Protein AF-A0A966C7P4-F1 (afdb_monomer_lite)

Sequence (295 aa):
LRGVVPRGGWLGVRPLVLAFGLPSSLGFPAATLQDDATAIEDIDATGATYRIAIAIEPRVVPAPGPRGATLAELTPGDVASFDPGVRGDLFRLRRPLDWGGVRLETGQTVEIDATDTTRYNRDLGLALRPVRFGLAGWDTVGAPRRSPAIGMSFEAFVDYLQGNASGPRPRVDAIWASSGTIRLTLVNPSPHASLVATTGNFVEVVFPATVARDITLGQFSGAEYGRVDADGSFRRVPPHDANAVRLYTTYLGPGAEVTGGAVSFVSRPREVYIRWGVRLGDGLDVVGGRTVTRP

pLDDT: mean 88.6, std 11.94, range [30.5, 97.81]

Radius of gyration: 22.72 Å; chains: 1; bounding box: 49×42×73 Å

Secondary structure (DSSP, 8-state):
------TT--TT----EEEEESGGGGTPPP--HHHHHHHHHHHHHTT--EEEEEE-PPEEESPP-TT---GGGT-STTTEEEEE-SSSEEEEESS-EEETTEEEPTT-EEEEE---HHHHHHHHHHHHSS--TTEEEEEEES-PPPSS-SSS-HHHHHHHHTT--SS---EEEEEESSSSEEEEEEE--SS--PPP-SSSSEEEEE-TTS-EEEEE-TT-SEEEEEEE-TTS-EEE--GGG-SEEEEE-S---TT-EEEEEEEEESS--SEEEEEEEEE-TTS-EEEEEEEEE--

Foldseek 3Di:
DDDDAPLAGDDPDDDDEAEDLCCVVVVDDHDDPVRSLVVLVVVLVSVAAYEYEYEFDKDKVPDFEPQAFACVQQFAPQAFDWDQDPQFIKTQGCAWGRGNNDIRHHRDIMGIDGAALLSVVVVVCSLPPPNGPSYPYYDYHDDADDPVYYHYHPQLVVCVVVPDDRAWDWDWDWDPPDLFKIWIKIWGQAQGKFAQDPAQWKKKKFFQPFFFPDKWQQQFNDKFFWDQDPVRDTDGDPRVPGRMMIGHGRMGHHRDMRGDIMTGTPHRGQKMKMKTWTAHPVGDIDMDIDIDGDD

Structure (mmCIF, N/CA/C/O backbone):
data_AF-A0A966C7P4-F1
#
_entry.id   AF-A0A966C7P4-F1
#
loop_
_atom_site.group_PDB
_atom_site.id
_atom_site.type_symbol
_atom_site.label_atom_id
_atom_site.label_alt_id
_atom_site.label_comp_id
_atom_site.label_asym_id
_atom_site.label_entity_id
_atom_site.label_seq_id
_atom_site.pdbx_PDB_ins_code
_atom_site.Cartn_x
_atom_site.Cartn_y
_atom_site.Cartn_z
_atom_site.occupancy
_atom_site.B_iso_or_equiv
_atom_site.auth_seq_id
_atom_site.auth_comp_id
_atom_site.auth_asym_id
_atom_site.auth_atom_id
_atom_site.pdbx_PDB_model_num
ATOM 1 N N . LEU A 1 1 ? -9.145 -6.948 36.209 1.00 33.66 1 LEU A N 1
ATOM 2 C CA . LEU A 1 1 ? -10.025 -6.767 37.389 1.00 33.66 1 LEU A CA 1
ATOM 3 C C . LEU A 1 1 ? -11.158 -7.789 37.301 1.00 33.66 1 LEU A C 1
ATOM 5 O O . LEU A 1 1 ? -11.922 -7.724 36.350 1.00 33.66 1 LEU A O 1
ATOM 9 N N . ARG A 1 2 ? -11.229 -8.774 38.210 1.00 30.50 2 ARG A N 1
ATOM 10 C CA . ARG A 1 2 ? -12.320 -9.769 38.253 1.00 30.50 2 ARG A CA 1
ATOM 11 C C . ARG A 1 2 ? -13.437 -9.246 39.161 1.00 30.50 2 ARG A C 1
ATOM 13 O O . ARG A 1 2 ? -13.361 -9.402 40.373 1.00 30.50 2 ARG A O 1
ATOM 20 N N . GLY A 1 3 ? -14.429 -8.591 38.566 1.00 35.50 3 GLY A N 1
ATOM 21 C CA . GLY A 1 3 ? -15.694 -8.236 39.210 1.00 35.50 3 GLY A CA 1
ATOM 22 C C . GLY A 1 3 ? -16.821 -9.085 38.627 1.00 35.50 3 GLY A C 1
ATOM 23 O O . GLY A 1 3 ? -16.821 -9.365 37.431 1.00 35.50 3 GLY A O 1
ATOM 24 N N . VAL A 1 4 ? -17.755 -9.520 39.472 1.00 40.84 4 VAL A N 1
ATOM 25 C CA . VAL A 1 4 ? -18.951 -10.271 39.066 1.00 40.84 4 VAL A CA 1
ATOM 26 C C . VAL A 1 4 ? -19.820 -9.360 38.196 1.00 40.84 4 VAL A C 1
ATOM 28 O O . VAL A 1 4 ? -20.409 -8.403 38.693 1.00 40.84 4 VAL A O 1
ATOM 31 N N . VAL A 1 5 ? -19.876 -9.638 36.893 1.00 43.12 5 VAL A N 1
ATOM 32 C CA . VAL A 1 5 ? -20.789 -8.963 35.962 1.00 43.12 5 VAL A CA 1
ATOM 33 C C . VAL A 1 5 ? -22.136 -9.694 36.018 1.00 43.12 5 VAL A C 1
ATOM 35 O O . VAL A 1 5 ? -22.173 -10.904 35.782 1.00 43.12 5 VAL A O 1
ATOM 38 N N . PRO A 1 6 ? -23.250 -9.015 36.347 1.00 44.22 6 PRO A N 1
ATOM 39 C CA . PRO A 1 6 ? -24.577 -9.615 36.264 1.00 44.22 6 PRO A CA 1
ATOM 40 C C . PRO A 1 6 ? -24.865 -10.061 34.825 1.00 44.22 6 PRO A C 1
ATOM 42 O O . PRO A 1 6 ? -24.553 -9.328 33.889 1.00 44.22 6 PRO A O 1
ATOM 45 N N . ARG A 1 7 ? -25.529 -11.210 34.635 1.00 47.69 7 ARG A N 1
ATOM 46 C CA . ARG A 1 7 ? -25.882 -11.753 33.301 1.00 47.69 7 ARG A CA 1
ATOM 47 C C . ARG A 1 7 ? -26.683 -10.787 32.403 1.00 47.69 7 ARG A C 1
ATOM 49 O O . ARG A 1 7 ? -26.742 -11.012 31.205 1.00 47.69 7 ARG A O 1
ATOM 56 N N . GLY A 1 8 ? -27.286 -9.734 32.966 1.00 45.06 8 GLY A N 1
ATOM 57 C CA . GLY A 1 8 ? -28.024 -8.693 32.234 1.00 45.06 8 GLY A CA 1
ATOM 58 C C . GLY A 1 8 ? -27.362 -7.308 32.210 1.00 45.06 8 GLY A C 1
ATOM 59 O O . GLY A 1 8 ? -27.992 -6.356 31.759 1.00 45.06 8 GLY A O 1
ATOM 60 N N . GLY A 1 9 ? -26.126 -7.169 32.709 1.00 48.91 9 GLY A N 1
ATOM 61 C CA . GLY A 1 9 ? -25.477 -5.868 32.901 1.00 48.91 9 GLY A CA 1
ATOM 62 C C . GLY A 1 9 ? -26.122 -5.023 34.010 1.00 48.91 9 GLY A C 1
ATOM 63 O O . GLY A 1 9 ? -27.097 -5.423 34.645 1.00 48.91 9 GLY A O 1
ATOM 64 N N . TRP A 1 10 ? -25.551 -3.848 34.278 1.00 54.16 10 TRP A N 1
ATOM 65 C CA . TRP A 1 10 ? -26.179 -2.850 35.147 1.00 54.16 10 TRP A CA 1
ATOM 66 C C . TRP A 1 10 ? -27.116 -1.983 34.304 1.00 54.16 10 TRP A C 1
ATOM 68 O O . TRP A 1 10 ? -26.730 -1.511 33.234 1.00 54.16 10 TRP A O 1
ATOM 78 N N . LEU A 1 11 ? -28.336 -1.742 34.790 1.00 42.53 11 LEU A N 1
ATOM 79 C CA . LEU A 1 11 ? -29.259 -0.772 34.195 1.00 42.53 11 LEU A CA 1
ATOM 80 C C . LEU A 1 11 ? -28.549 0.587 34.059 1.00 42.53 11 LEU A C 1
ATOM 82 O O . LEU A 1 11 ? -28.154 1.185 35.054 1.00 42.53 11 LEU A O 1
ATOM 86 N N . GLY A 1 12 ? -28.354 1.044 32.818 1.00 44.91 12 GLY A N 1
ATOM 87 C CA . GLY A 1 12 ? -27.658 2.299 32.500 1.00 44.91 12 GLY A CA 1
ATOM 88 C C . GLY A 1 12 ? -26.169 2.173 32.147 1.00 44.91 12 GLY A C 1
ATOM 89 O O . GLY A 1 12 ? -25.586 3.157 31.702 1.00 44.91 12 GLY A O 1
ATOM 90 N N . VAL A 1 13 ? -25.557 0.989 32.261 1.00 46.34 13 VAL A N 1
ATOM 91 C CA . VAL A 1 13 ? -24.169 0.733 31.833 1.00 46.34 13 VAL A CA 1
ATOM 92 C C . VAL A 1 13 ? -24.190 -0.140 30.578 1.00 46.34 13 VAL A C 1
ATOM 94 O O . VAL A 1 13 ? -24.521 -1.322 30.634 1.00 46.34 13 VAL A O 1
ATOM 97 N N . ARG A 1 14 ? -23.856 0.451 29.425 1.00 51.38 14 ARG A N 1
ATOM 98 C CA . ARG A 1 14 ? -23.663 -0.262 28.149 1.00 51.38 14 ARG A CA 1
ATOM 99 C C . ARG A 1 14 ? -22.175 -0.597 27.930 1.00 51.38 14 ARG A C 1
ATOM 101 O O . ARG A 1 14 ? -21.323 0.083 28.491 1.00 51.38 14 ARG A O 1
ATOM 108 N N . PRO A 1 15 ? -21.872 -1.680 27.197 1.00 56.00 15 PRO A N 1
ATOM 109 C CA . PRO A 1 15 ? -21.107 -2.800 27.744 1.00 56.00 15 PRO A CA 1
ATOM 110 C C . PRO A 1 15 ? -19.658 -2.871 27.244 1.00 56.00 15 PRO A C 1
ATOM 112 O O . PRO A 1 15 ? -19.222 -2.017 26.477 1.00 56.00 15 PRO A O 1
ATOM 115 N N . LEU A 1 16 ? -18.937 -3.897 27.717 1.00 57.56 16 LEU A N 1
ATOM 116 C CA . LEU A 1 16 ? -17.538 -4.212 27.423 1.00 57.56 16 LEU A CA 1
ATOM 117 C C . LEU A 1 16 ? -17.139 -3.818 25.991 1.00 57.56 16 LEU A C 1
ATOM 119 O O . LEU A 1 16 ? -17.699 -4.323 25.016 1.00 57.56 16 LEU A O 1
ATOM 123 N N . VAL A 1 17 ? -16.178 -2.900 25.898 1.00 67.31 17 VAL A N 1
ATOM 124 C CA . VAL A 1 17 ? -15.586 -2.473 24.633 1.00 67.31 17 VAL A CA 1
ATOM 125 C C . VAL A 1 17 ? -14.362 -3.340 24.388 1.00 67.31 17 VAL A C 1
ATOM 127 O O . VAL A 1 17 ? -13.405 -3.289 25.162 1.00 67.31 17 VAL A O 1
ATOM 130 N N . LEU A 1 18 ? -14.399 -4.132 23.320 1.00 79.81 18 LEU A N 1
ATOM 131 C CA . LEU A 1 18 ? -13.191 -4.726 22.759 1.00 79.81 18 LEU A CA 1
ATOM 132 C C . LEU A 1 18 ? -12.595 -3.742 21.761 1.00 79.81 18 LEU A C 1
ATOM 134 O O . LEU A 1 18 ? -13.317 -3.234 20.906 1.00 79.81 18 LEU A O 1
ATOM 138 N N . ALA A 1 19 ? -11.300 -3.465 21.876 1.00 83.12 19 ALA A N 1
ATOM 139 C CA . ALA A 1 19 ? -10.595 -2.559 20.982 1.00 83.12 19 ALA A CA 1
ATOM 140 C C . ALA A 1 19 ? -9.532 -3.318 20.187 1.00 83.12 19 ALA A C 1
ATOM 142 O O . ALA A 1 19 ? -8.712 -4.006 20.790 1.00 83.12 19 ALA A O 1
ATOM 143 N N . PHE A 1 20 ? -9.534 -3.163 18.865 1.00 85.44 20 PHE A N 1
ATOM 144 C CA . PHE A 1 20 ? -8.518 -3.736 17.981 1.00 85.44 20 PHE A CA 1
ATOM 145 C C . PHE A 1 20 ? -8.301 -2.888 16.717 1.00 85.44 20 PHE A C 1
ATOM 147 O O . PHE A 1 20 ? -8.795 -1.760 16.626 1.00 85.44 20 PHE A O 1
ATOM 154 N N . GLY A 1 21 ? -7.504 -3.395 15.774 1.00 84.19 21 GLY A N 1
ATOM 155 C CA . GLY A 1 21 ? -6.950 -2.634 14.653 1.00 84.19 21 GLY A CA 1
ATOM 156 C C . GLY A 1 21 ? -5.596 -2.066 15.053 1.00 84.19 21 GLY A C 1
ATOM 157 O O . GLY A 1 21 ? -4.597 -2.781 15.024 1.00 84.19 21 GLY A O 1
ATOM 158 N N . LEU A 1 22 ? -5.567 -0.811 15.512 1.00 85.25 22 LEU A N 1
ATOM 159 C CA . LEU A 1 22 ? -4.367 -0.176 16.061 1.00 85.25 22 LEU A CA 1
ATOM 160 C C . LEU A 1 22 ? -4.503 0.137 17.567 1.00 85.25 22 LEU A C 1
ATOM 162 O O . LEU A 1 22 ? -4.522 1.307 17.962 1.00 85.25 22 LEU A O 1
ATOM 166 N N . PRO A 1 23 ? -4.605 -0.879 18.447 1.00 83.62 23 PRO A N 1
ATOM 167 C CA . PRO A 1 23 ? -4.879 -0.681 19.875 1.00 83.62 23 PRO A CA 1
ATOM 168 C C . PRO A 1 23 ? -3.777 0.116 20.600 1.00 83.62 23 PRO A C 1
ATOM 170 O O . PRO A 1 23 ? -4.046 0.781 21.603 1.00 83.62 23 PRO A O 1
ATOM 173 N N . SER A 1 24 ? -2.558 0.143 20.052 1.00 83.50 24 SER A N 1
ATOM 174 C CA . SER A 1 24 ? -1.443 0.959 20.550 1.00 83.50 24 SER A CA 1
ATOM 175 C C . SER A 1 24 ? -1.712 2.465 20.505 1.00 83.50 24 SER A C 1
ATOM 177 O O . SER A 1 24 ? -1.198 3.196 21.353 1.00 83.50 24 SER A O 1
ATOM 179 N N . SER A 1 25 ? -2.570 2.937 19.593 1.00 83.38 25 SER A N 1
ATOM 180 C CA . SER A 1 25 ? -3.012 4.340 19.558 1.00 83.38 25 SER A CA 1
ATOM 181 C C . SER A 1 25 ? -3.873 4.722 20.769 1.00 83.38 25 SER A C 1
ATOM 183 O O . SER A 1 25 ? -3.940 5.891 21.138 1.00 83.38 25 SER A O 1
ATOM 185 N N . LEU A 1 26 ? -4.469 3.733 21.441 1.00 83.25 26 LEU A N 1
ATOM 186 C CA . LEU A 1 26 ? -5.252 3.898 22.668 1.00 83.25 26 LEU A CA 1
ATOM 187 C C . LEU A 1 26 ? -4.432 3.607 23.935 1.00 83.25 26 LEU A C 1
ATOM 189 O O . LEU A 1 26 ? -4.980 3.584 25.035 1.00 83.25 26 LEU A O 1
ATOM 193 N N . GLY A 1 27 ? -3.125 3.361 23.798 1.00 83.62 27 GLY A N 1
ATOM 194 C CA . GLY A 1 27 ? -2.243 3.003 24.910 1.00 83.62 27 GLY A CA 1
ATOM 195 C C . GLY A 1 27 ? -2.315 1.532 25.334 1.00 83.62 27 GLY A C 1
ATOM 196 O O . GLY A 1 27 ? -1.717 1.168 26.347 1.00 83.62 27 GLY A O 1
ATOM 197 N N . PHE A 1 28 ? -3.010 0.677 24.579 1.00 84.25 28 PHE A N 1
ATOM 198 C CA . PHE A 1 28 ? -2.979 -0.768 24.802 1.00 84.25 28 PHE A CA 1
ATOM 199 C C . PHE A 1 28 ? -1.727 -1.404 24.173 1.00 84.25 28 PHE A C 1
ATOM 201 O O . PHE A 1 28 ? -1.110 -0.826 23.275 1.00 84.25 28 PHE A O 1
ATOM 208 N N . PRO A 1 29 ? -1.318 -2.604 24.617 1.00 83.19 29 PRO A N 1
ATOM 209 C CA . PRO A 1 29 ? -0.305 -3.380 23.912 1.00 83.19 29 PRO A CA 1
ATOM 210 C C . PRO A 1 29 ? -0.717 -3.659 22.461 1.00 83.19 29 PRO A C 1
ATOM 212 O O . PRO A 1 29 ? -1.903 -3.716 22.142 1.00 83.19 29 PRO A O 1
ATOM 215 N N . ALA A 1 30 ? 0.271 -3.860 21.588 1.00 79.31 30 ALA A N 1
ATOM 216 C CA . ALA A 1 30 ? 0.003 -4.363 20.245 1.00 79.31 30 ALA A CA 1
ATOM 217 C C . ALA A 1 30 ? -0.662 -5.747 20.326 1.00 79.31 30 ALA A C 1
ATOM 219 O O . ALA A 1 30 ? -0.279 -6.562 21.168 1.00 79.31 30 ALA A O 1
ATOM 220 N N . ALA A 1 31 ? -1.617 -5.991 19.435 1.00 82.25 31 ALA A N 1
ATOM 221 C CA . ALA A 1 31 ? -2.325 -7.254 19.296 1.00 82.25 31 ALA A CA 1
ATOM 222 C C . ALA A 1 31 ? -2.176 -7.757 17.858 1.00 82.25 31 ALA A C 1
ATOM 224 O O . ALA A 1 31 ? -2.073 -6.968 16.915 1.00 82.25 31 ALA A O 1
ATOM 225 N N . THR A 1 32 ? -2.110 -9.072 17.697 1.00 86.12 32 THR A N 1
ATOM 226 C CA . THR A 1 32 ? -2.208 -9.718 16.390 1.00 86.12 32 THR A CA 1
ATOM 227 C C . THR A 1 32 ? -3.670 -9.985 16.045 1.00 86.12 32 THR A C 1
ATOM 229 O O . THR A 1 32 ? -4.528 -10.042 16.920 1.00 86.12 32 THR A O 1
ATOM 232 N N . LEU A 1 33 ? -3.950 -10.274 14.772 1.00 85.50 33 LEU A N 1
ATOM 233 C CA . LEU A 1 33 ? -5.293 -10.690 14.349 1.00 85.50 33 LEU A CA 1
ATOM 234 C C . LEU A 1 33 ? -5.796 -11.941 15.075 1.00 85.50 33 LEU A C 1
ATOM 236 O O . LEU A 1 33 ? -7.000 -12.096 15.259 1.00 85.50 33 LEU A O 1
ATOM 240 N N . GLN A 1 34 ? -4.889 -12.835 15.477 1.00 89.00 34 GLN A N 1
ATOM 241 C CA . GLN A 1 34 ? -5.251 -14.020 16.246 1.00 89.00 34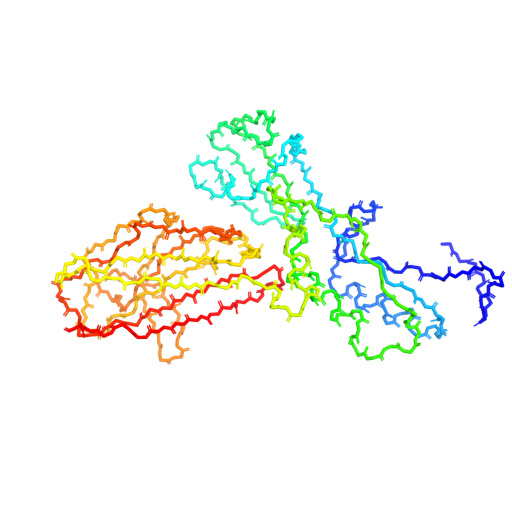 GLN A CA 1
ATOM 242 C C . GLN A 1 34 ? -5.638 -13.653 17.682 1.00 89.00 34 GLN A C 1
ATOM 244 O O . GLN A 1 34 ? -6.589 -14.224 18.215 1.00 89.00 34 GLN A O 1
ATOM 249 N N . ASP A 1 35 ? -4.930 -12.700 18.294 1.00 89.62 35 ASP A N 1
ATOM 250 C CA . ASP A 1 35 ? -5.273 -12.186 19.624 1.00 89.62 35 ASP A CA 1
ATOM 251 C C . ASP A 1 35 ? -6.651 -11.515 19.594 1.00 89.62 35 ASP A C 1
ATOM 253 O O . ASP A 1 35 ? -7.494 -11.796 20.445 1.00 89.62 35 ASP A O 1
ATOM 257 N N . ASP A 1 36 ? -6.912 -10.707 18.562 1.00 89.25 36 ASP A N 1
ATOM 258 C CA . ASP A 1 36 ? -8.197 -10.037 18.356 1.00 89.25 36 ASP A CA 1
ATOM 259 C C . ASP A 1 36 ? -9.331 -11.050 18.145 1.00 89.25 36 ASP A C 1
ATOM 261 O O . ASP A 1 36 ? -10.374 -10.962 18.792 1.00 89.25 36 ASP A O 1
ATOM 265 N N . ALA A 1 37 ? -9.124 -12.053 17.283 1.00 90.38 37 ALA A N 1
ATOM 266 C CA . ALA A 1 37 ? -10.100 -13.115 17.043 1.00 90.38 37 ALA A CA 1
ATOM 267 C C . ALA A 1 37 ? -10.446 -13.868 18.335 1.00 90.38 37 ALA A C 1
ATOM 269 O O . ALA A 1 37 ? -11.624 -14.044 18.649 1.00 90.38 37 ALA A O 1
ATOM 270 N N . THR A 1 38 ? -9.421 -14.238 19.106 1.00 90.62 38 THR A N 1
ATOM 271 C CA . THR A 1 38 ? -9.570 -14.954 20.380 1.00 90.62 38 THR A CA 1
ATOM 272 C C . THR A 1 38 ? -10.326 -14.100 21.397 1.00 90.62 38 THR A C 1
ATOM 274 O O . THR A 1 38 ? -11.264 -14.578 22.025 1.00 90.62 38 THR A O 1
ATOM 277 N N . ALA A 1 39 ? -9.995 -12.810 21.516 1.00 89.12 39 ALA A N 1
ATOM 278 C CA . ALA A 1 39 ? -10.689 -11.901 22.425 1.00 89.12 39 ALA A CA 1
ATOM 279 C C . ALA A 1 39 ? -12.178 -11.745 22.072 1.00 89.12 39 ALA A C 1
ATOM 281 O O . ALA A 1 39 ? -13.024 -11.655 22.968 1.00 89.12 39 ALA A O 1
ATOM 282 N N . ILE A 1 40 ? -12.511 -11.727 20.776 1.00 89.62 40 ILE A N 1
ATOM 283 C CA . ILE A 1 40 ? -13.904 -11.668 20.324 1.00 89.62 40 ILE A CA 1
ATOM 284 C C . ILE A 1 40 ? -14.630 -12.991 20.617 1.00 89.62 40 ILE A C 1
ATOM 286 O O . ILE A 1 40 ? -15.773 -12.970 21.063 1.00 89.62 40 ILE A O 1
ATOM 290 N N . GLU A 1 41 ? -13.995 -14.142 20.394 1.00 90.25 41 GLU A N 1
ATOM 291 C CA . GLU A 1 41 ? -14.573 -15.450 20.737 1.00 90.25 41 GLU A CA 1
ATOM 292 C C . GLU A 1 41 ? -14.825 -15.585 22.243 1.00 90.25 41 GLU A C 1
ATOM 294 O O . GLU A 1 41 ? -15.915 -15.991 22.655 1.00 90.25 41 GLU A O 1
ATOM 299 N N . ASP A 1 42 ? -13.861 -15.161 23.061 1.00 89.06 42 ASP A N 1
ATOM 300 C CA . ASP A 1 42 ? -13.962 -15.178 24.516 1.00 89.06 42 ASP A CA 1
ATOM 301 C C . ASP A 1 42 ? -15.126 -14.317 25.012 1.00 89.06 42 ASP A C 1
ATOM 303 O O . ASP A 1 42 ? -15.871 -14.752 25.896 1.00 89.06 42 ASP A O 1
ATOM 307 N N . ILE A 1 43 ? -15.325 -13.111 24.453 1.00 87.75 43 ILE A N 1
ATOM 308 C CA . ILE A 1 43 ? -16.467 -12.284 24.861 1.00 87.75 43 ILE A CA 1
ATOM 309 C C . ILE A 1 43 ? -17.793 -12.867 24.383 1.00 87.75 43 ILE A C 1
ATOM 311 O O . ILE A 1 43 ? -18.770 -12.842 25.133 1.00 87.75 43 ILE A O 1
ATOM 315 N N . ASP A 1 44 ? -17.839 -13.417 23.171 1.00 86.00 44 ASP A N 1
ATOM 316 C CA . ASP A 1 44 ? -19.060 -13.977 22.595 1.00 86.00 44 ASP A CA 1
ATOM 317 C C . ASP A 1 44 ? -19.531 -15.189 23.415 1.00 86.00 44 ASP A C 1
ATOM 319 O O . ASP A 1 44 ? -20.716 -15.312 23.733 1.00 86.00 44 ASP A O 1
ATOM 323 N N . ALA A 1 45 ? -18.587 -16.008 23.897 1.00 88.19 45 ALA A N 1
ATOM 324 C CA . ALA A 1 45 ? -18.847 -17.140 24.785 1.00 88.19 45 ALA A CA 1
ATOM 325 C C . ALA A 1 45 ? -19.458 -16.743 26.143 1.00 88.19 45 ALA A C 1
ATOM 327 O O . ALA A 1 45 ? -20.090 -17.572 26.804 1.00 88.19 45 ALA A O 1
ATOM 328 N N . THR A 1 46 ? -19.321 -15.483 26.574 1.00 86.31 46 THR A N 1
ATOM 329 C CA . THR A 1 46 ? -19.967 -15.005 27.810 1.00 86.31 46 THR A CA 1
ATOM 330 C C . THR A 1 46 ? -21.475 -14.790 27.663 1.00 86.31 46 THR A C 1
ATOM 332 O O . THR A 1 46 ? -22.175 -14.691 28.674 1.00 86.31 46 THR A O 1
ATOM 335 N N . GLY A 1 47 ? -21.983 -14.678 26.4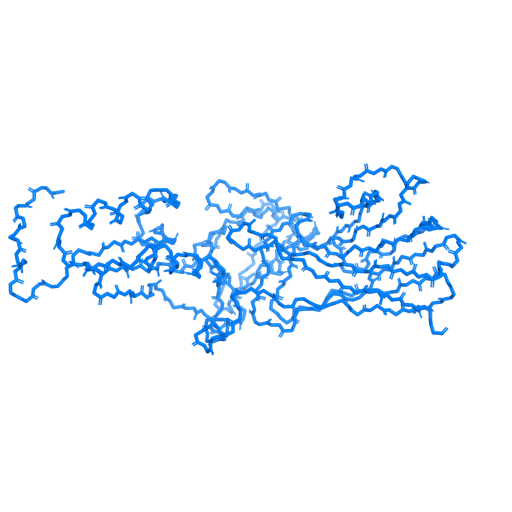28 1.00 84.69 47 GLY A N 1
ATOM 336 C CA . GLY A 1 47 ? -23.368 -14.295 26.138 1.00 84.69 47 GLY A CA 1
ATOM 337 C C . GLY A 1 47 ? -23.700 -12.833 26.464 1.00 84.69 47 GLY A C 1
ATOM 338 O O . GLY A 1 47 ? -24.868 -12.445 26.412 1.00 84.69 47 GLY A O 1
ATOM 339 N N . ALA A 1 48 ? -22.705 -12.016 26.824 1.00 84.25 48 ALA A N 1
ATOM 340 C CA . ALA A 1 48 ? -22.894 -10.593 27.056 1.00 84.25 48 ALA A CA 1
ATOM 341 C C . ALA A 1 48 ? -23.084 -9.841 25.734 1.00 84.25 48 ALA A C 1
ATOM 343 O O . ALA A 1 48 ? -22.524 -10.191 24.698 1.00 84.25 48 ALA A O 1
ATOM 344 N N . THR A 1 49 ? -23.836 -8.746 25.784 1.00 87.12 49 THR A N 1
ATOM 345 C CA . THR A 1 49 ? -23.815 -7.756 24.707 1.00 87.12 49 THR A CA 1
ATOM 346 C C . THR A 1 49 ? -22.491 -6.992 24.752 1.00 87.12 49 THR A C 1
ATOM 348 O O . THR A 1 49 ? -22.075 -6.601 25.838 1.00 87.12 49 THR A O 1
ATOM 351 N N . TYR A 1 50 ? -21.847 -6.730 23.615 1.00 86.75 50 TYR A N 1
ATOM 352 C CA . TYR A 1 50 ? -20.591 -5.969 23.524 1.00 86.75 50 TYR A CA 1
ATOM 353 C C . TYR A 1 50 ? -20.577 -5.024 22.317 1.00 86.75 50 TYR A C 1
ATOM 355 O O . TYR A 1 50 ? -21.403 -5.129 21.405 1.00 86.75 50 TYR A O 1
ATOM 363 N N . ARG A 1 51 ? -19.644 -4.067 22.328 1.00 90.19 51 ARG A N 1
ATOM 364 C CA . ARG A 1 51 ? -19.326 -3.213 21.175 1.00 90.19 51 ARG A CA 1
ATOM 365 C C . ARG A 1 51 ? -17.855 -3.356 20.821 1.00 90.19 51 ARG A C 1
ATOM 367 O O . ARG A 1 51 ? -17.027 -3.635 21.687 1.00 90.19 51 ARG A O 1
ATOM 374 N N . ILE A 1 52 ? -17.547 -3.135 19.552 1.00 90.12 52 ILE A N 1
ATOM 375 C CA . ILE A 1 52 ? -16.178 -3.169 19.045 1.00 90.12 52 ILE A CA 1
ATOM 376 C C . ILE A 1 52 ? -15.716 -1.749 18.727 1.00 90.12 52 ILE A C 1
ATOM 378 O O . ILE A 1 52 ? -16.392 -1.022 18.010 1.00 90.12 52 ILE A O 1
ATOM 382 N N . ALA A 1 53 ? -14.553 -1.368 19.233 1.00 90.62 53 ALA A N 1
ATOM 383 C CA . ALA A 1 53 ? -13.839 -0.162 18.855 1.00 90.62 53 ALA A CA 1
ATOM 384 C C . ALA A 1 53 ? -12.720 -0.524 17.867 1.00 90.62 53 ALA A C 1
ATOM 386 O O . ALA A 1 53 ? -11.804 -1.267 18.213 1.00 90.62 53 ALA A O 1
ATOM 387 N N . ILE A 1 54 ? -12.770 0.013 16.650 1.00 92.12 54 ILE A N 1
ATOM 388 C CA . ILE A 1 54 ? -11.711 -0.160 15.650 1.00 92.12 54 ILE A CA 1
ATOM 389 C C . ILE A 1 54 ? -10.860 1.103 15.645 1.00 92.12 54 ILE A C 1
ATOM 391 O O . ILE A 1 54 ? -11.289 2.150 15.155 1.00 92.12 54 ILE A O 1
ATOM 395 N N . ALA A 1 55 ? -9.671 1.010 16.229 1.00 91.81 55 ALA A N 1
ATOM 396 C CA . ALA A 1 55 ? -8.739 2.120 16.330 1.00 91.81 55 ALA A CA 1
ATOM 397 C C . ALA A 1 55 ? -7.986 2.308 15.008 1.00 91.81 55 ALA A C 1
ATOM 399 O O . ALA A 1 55 ? -7.352 1.375 14.517 1.00 91.81 55 ALA A O 1
ATOM 400 N N . ILE A 1 56 ? -8.054 3.514 14.444 1.00 91.31 56 ILE A N 1
ATOM 401 C CA . ILE A 1 56 ? -7.467 3.840 13.135 1.00 91.31 56 ILE A CA 1
ATOM 402 C C . ILE A 1 56 ? -6.451 4.987 13.184 1.00 91.31 56 ILE A C 1
ATOM 404 O O . ILE A 1 56 ? -5.835 5.298 12.165 1.00 91.31 56 ILE A O 1
ATOM 408 N N . GLU A 1 57 ? -6.293 5.643 14.335 1.00 90.06 57 GLU A N 1
ATOM 409 C CA . GLU A 1 57 ? -5.397 6.790 14.484 1.00 90.06 57 GLU A CA 1
ATOM 410 C C . GLU A 1 57 ? -3.933 6.355 14.321 1.00 90.06 57 GLU A C 1
ATOM 412 O O . GLU A 1 57 ? -3.453 5.547 15.117 1.00 90.06 57 GLU A O 1
ATOM 417 N N . PRO A 1 58 ? -3.207 6.863 13.308 1.00 90.69 58 PRO A N 1
ATOM 418 C CA . PRO A 1 58 ? -1.842 6.434 13.058 1.00 90.69 58 PRO A CA 1
ATOM 419 C C . PRO A 1 58 ? -0.915 6.880 14.193 1.00 90.69 58 PRO A C 1
ATOM 421 O O . PRO A 1 58 ? -0.971 8.020 14.659 1.00 90.69 58 PRO A O 1
ATOM 424 N N . ARG A 1 59 ? 0.003 6.000 14.588 1.00 89.88 59 ARG A N 1
ATOM 425 C CA . ARG A 1 59 ? 1.097 6.312 15.505 1.00 89.88 59 ARG A CA 1
ATOM 426 C C . ARG A 1 59 ? 2.347 6.613 14.694 1.00 89.88 59 ARG A C 1
ATOM 428 O O . ARG A 1 59 ? 2.813 5.791 13.912 1.00 89.88 59 ARG A O 1
ATOM 435 N N . VAL A 1 60 ? 2.887 7.809 14.891 1.00 91.50 60 VAL A N 1
ATOM 436 C CA . VAL A 1 60 ? 3.961 8.341 14.055 1.00 91.50 60 VAL A CA 1
ATOM 437 C C . VAL A 1 60 ? 5.003 9.018 14.937 1.00 91.50 60 VAL A C 1
ATOM 439 O O . VAL A 1 60 ? 4.662 9.919 15.707 1.00 91.50 60 VAL A O 1
ATOM 442 N N . VAL A 1 61 ? 6.258 8.568 14.862 1.00 92.00 61 VAL A N 1
ATOM 443 C CA . VAL A 1 61 ? 7.355 9.080 15.698 1.00 92.00 61 VAL A CA 1
ATOM 444 C C . VAL A 1 61 ? 8.592 9.370 14.838 1.00 92.00 61 VAL A C 1
ATOM 446 O O . VAL A 1 61 ? 9.138 8.433 14.263 1.00 92.00 61 VAL A O 1
ATOM 449 N N . PRO A 1 62 ? 9.084 10.625 14.775 1.00 92.75 62 PRO A N 1
ATOM 450 C CA . PRO A 1 62 ? 8.467 11.844 15.319 1.00 92.75 62 PRO A CA 1
ATOM 451 C C . PRO A 1 62 ? 7.096 12.125 14.682 1.00 92.75 62 PRO A C 1
ATOM 453 O O . PRO A 1 62 ? 6.785 11.573 13.641 1.00 92.75 62 PRO A O 1
ATOM 456 N N . ALA A 1 63 ? 6.254 12.960 15.292 1.00 91.19 63 ALA A N 1
ATOM 457 C CA . ALA A 1 63 ? 4.975 13.324 14.677 1.00 91.19 63 ALA A CA 1
ATOM 458 C C . ALA A 1 63 ? 5.196 14.261 13.469 1.00 91.19 63 ALA A C 1
ATOM 460 O O . ALA A 1 63 ? 6.098 15.105 13.520 1.00 91.19 63 ALA A O 1
ATOM 461 N N . PRO A 1 64 ? 4.376 14.169 12.404 1.00 91.62 64 PRO A N 1
ATOM 462 C CA . PRO A 1 64 ? 4.448 15.115 11.299 1.00 91.62 64 PRO A CA 1
ATOM 463 C C . PRO A 1 64 ? 4.009 16.507 11.763 1.00 91.62 64 PRO A C 1
ATOM 465 O O . PRO A 1 64 ? 3.232 16.652 12.712 1.00 91.62 64 PRO A O 1
ATOM 468 N N . GLY A 1 65 ? 4.478 17.544 11.071 1.00 90.31 65 GLY A N 1
ATOM 469 C CA . GLY A 1 65 ? 4.056 18.908 11.368 1.00 9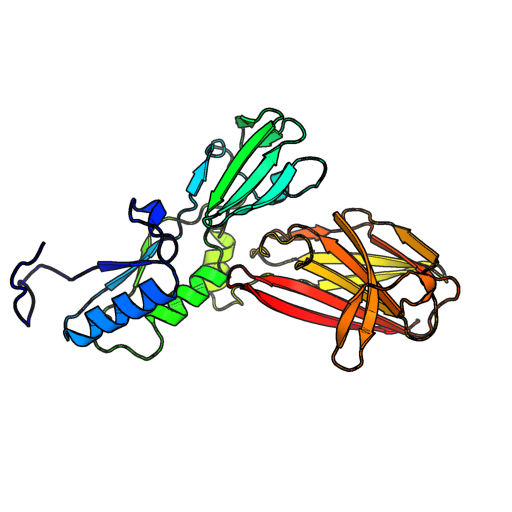0.31 65 GLY A CA 1
ATOM 470 C C . GLY A 1 65 ? 2.573 19.190 11.054 1.00 90.31 65 GLY A C 1
ATOM 471 O O . GLY A 1 65 ? 1.854 18.352 10.499 1.00 90.31 65 GLY A O 1
ATOM 472 N N . PRO A 1 66 ? 2.086 20.401 11.384 1.00 88.25 66 PRO A N 1
ATOM 473 C CA . PRO A 1 66 ? 0.665 20.753 11.320 1.00 88.25 66 PRO A CA 1
ATOM 474 C C . PRO A 1 66 ? 0.077 20.754 9.902 1.00 88.25 66 PRO A C 1
ATOM 476 O O . PRO A 1 66 ? -1.143 20.729 9.762 1.00 88.25 66 PRO A O 1
ATOM 479 N N . ARG A 1 67 ? 0.912 20.766 8.851 1.00 88.56 67 ARG A N 1
ATOM 480 C CA . ARG A 1 67 ? 0.446 20.688 7.455 1.00 88.56 67 ARG A CA 1
ATOM 481 C C . ARG A 1 67 ? -0.007 19.280 7.044 1.00 88.56 67 ARG A C 1
ATOM 483 O O . ARG A 1 67 ? -0.577 19.134 5.969 1.00 88.56 67 ARG A O 1
ATOM 490 N N . GLY A 1 68 ? 0.220 18.270 7.888 1.00 87.81 68 GLY A N 1
ATOM 491 C CA . GLY A 1 68 ? 0.038 16.869 7.516 1.00 87.81 68 GLY A CA 1
ATOM 492 C C . GLY A 1 68 ? 1.193 16.367 6.651 1.00 87.81 68 GLY A C 1
ATOM 493 O O . GLY A 1 68 ? 2.000 17.150 6.159 1.00 87.81 68 GLY A O 1
ATOM 494 N N . ALA A 1 69 ? 1.299 15.052 6.506 1.00 92.38 69 ALA A N 1
ATOM 495 C CA . ALA A 1 69 ? 2.367 14.425 5.742 1.00 92.38 69 ALA A CA 1
ATOM 496 C C . ALA A 1 69 ? 1.889 13.113 5.117 1.00 92.38 69 ALA A C 1
ATOM 498 O O . ALA A 1 69 ? 0.820 12.604 5.460 1.00 92.38 69 ALA A O 1
ATOM 499 N N . THR A 1 70 ? 2.677 12.566 4.195 1.00 92.88 70 THR A N 1
ATOM 500 C CA . THR A 1 70 ? 2.350 11.325 3.483 1.00 92.88 70 THR A CA 1
ATOM 501 C C . THR A 1 70 ? 3.561 10.402 3.385 1.00 92.88 70 THR A C 1
ATOM 503 O O . THR A 1 70 ? 4.707 10.848 3.366 1.00 92.88 70 THR A O 1
ATOM 506 N N . LEU A 1 71 ? 3.312 9.095 3.272 1.00 93.88 71 LEU A N 1
ATOM 507 C CA . LEU A 1 71 ? 4.354 8.101 2.994 1.00 93.88 71 LEU A CA 1
ATOM 508 C C . LEU A 1 71 ? 5.039 8.341 1.638 1.00 93.88 71 LEU A C 1
ATOM 510 O O . LEU A 1 71 ? 6.206 7.990 1.469 1.00 93.88 71 LEU A O 1
ATOM 514 N N . ALA A 1 72 ? 4.368 9.003 0.688 1.00 93.25 72 ALA A N 1
ATOM 515 C CA . ALA A 1 72 ? 4.973 9.366 -0.595 1.00 93.25 72 ALA A CA 1
ATOM 516 C C . ALA A 1 72 ? 6.215 10.268 -0.442 1.00 93.25 72 ALA A C 1
ATOM 518 O O . ALA A 1 72 ? 7.094 10.234 -1.294 1.00 93.25 72 ALA A O 1
ATOM 519 N N . GLU A 1 73 ? 6.327 11.029 0.650 1.00 93.75 73 GLU A N 1
ATOM 520 C CA . GLU A 1 73 ? 7.493 11.879 0.924 1.00 93.75 73 GLU A CA 1
ATOM 521 C C . GLU A 1 73 ? 8.702 11.077 1.430 1.00 93.75 73 GLU A C 1
ATOM 523 O O . GLU A 1 73 ? 9.833 11.507 1.230 1.00 93.75 73 GLU A O 1
ATOM 528 N N . LEU A 1 74 ? 8.480 9.914 2.057 1.00 94.56 74 LEU A N 1
ATOM 529 C CA . LEU A 1 74 ? 9.523 9.072 2.668 1.00 94.56 74 LEU A CA 1
ATOM 530 C C . LEU A 1 74 ? 9.998 7.929 1.764 1.00 94.56 74 LEU A C 1
ATOM 532 O O . LEU A 1 74 ? 11.102 7.419 1.925 1.00 94.56 74 LEU A O 1
ATOM 536 N N . THR A 1 75 ? 9.150 7.496 0.839 1.00 93.00 75 THR A N 1
ATOM 537 C CA . THR A 1 75 ? 9.357 6.293 0.017 1.00 93.00 75 THR A CA 1
ATOM 538 C C . THR A 1 75 ? 10.356 6.411 -1.146 1.00 93.00 75 THR A C 1
ATOM 540 O O . THR A 1 75 ? 10.834 5.357 -1.585 1.00 93.00 75 THR A O 1
ATOM 543 N N . PRO A 1 76 ? 10.738 7.606 -1.652 1.00 91.19 76 PRO A N 1
ATOM 544 C CA . PRO A 1 76 ? 11.834 7.714 -2.608 1.00 91.19 76 PRO A CA 1
ATOM 545 C C . PRO A 1 76 ? 13.157 7.218 -2.007 1.00 91.19 76 PRO A C 1
ATOM 547 O O . PRO A 1 76 ? 13.536 7.590 -0.896 1.00 91.19 76 PRO A O 1
ATOM 550 N N . GLY A 1 77 ? 13.890 6.383 -2.750 1.00 87.19 77 GLY A N 1
ATOM 551 C CA . GLY A 1 77 ? 15.107 5.727 -2.248 1.00 87.19 77 GLY A CA 1
ATOM 552 C C . GLY A 1 77 ? 16.287 6.669 -1.974 1.00 87.19 77 GLY A C 1
ATOM 553 O O . GLY A 1 77 ? 17.214 6.301 -1.251 1.00 87.19 77 GLY A O 1
ATOM 554 N N . ASP A 1 78 ? 16.264 7.885 -2.527 1.00 90.38 78 ASP A N 1
ATOM 555 C CA . ASP A 1 78 ? 17.198 8.966 -2.198 1.00 90.38 78 ASP A CA 1
ATOM 556 C C . ASP A 1 78 ? 16.827 9.686 -0.889 1.00 90.38 78 ASP A C 1
ATOM 558 O O . ASP A 1 78 ? 17.691 10.308 -0.270 1.00 90.38 78 ASP A O 1
ATOM 562 N N . VAL A 1 79 ? 15.562 9.598 -0.456 1.00 94.94 79 VAL A N 1
ATOM 563 C CA . VAL A 1 79 ? 15.062 10.218 0.777 1.00 94.94 79 VAL A CA 1
ATOM 564 C C . VAL A 1 79 ? 15.341 9.338 1.982 1.00 94.94 79 VAL A C 1
ATOM 566 O O . VAL A 1 79 ? 15.956 9.808 2.939 1.00 94.94 79 VAL A O 1
ATOM 569 N N . ALA A 1 80 ? 14.911 8.076 1.951 1.00 95.38 80 ALA A N 1
ATOM 570 C CA . ALA A 1 80 ? 15.038 7.171 3.087 1.00 95.38 80 ALA A CA 1
ATOM 571 C C . ALA A 1 80 ? 15.305 5.725 2.657 1.00 95.38 80 ALA A C 1
ATOM 573 O O . ALA A 1 80 ? 14.934 5.290 1.570 1.00 95.38 80 ALA A O 1
ATOM 574 N N . SER A 1 81 ? 15.948 4.952 3.533 1.00 94.00 81 SER A N 1
ATOM 575 C CA . SER A 1 81 ? 15.845 3.491 3.476 1.00 94.00 81 SER A CA 1
ATOM 576 C C . SER A 1 81 ? 14.606 3.031 4.232 1.00 94.00 81 SER A C 1
ATOM 578 O O . SER A 1 81 ? 14.381 3.486 5.353 1.00 94.00 81 SER A O 1
ATOM 580 N N . PHE A 1 82 ? 13.871 2.102 3.634 1.00 92.81 82 PHE A N 1
ATOM 581 C CA . PHE A 1 82 ? 12.719 1.439 4.231 1.00 92.81 82 PHE A CA 1
ATOM 582 C C . PHE A 1 82 ? 13.137 0.103 4.857 1.00 92.81 82 PHE A C 1
ATOM 584 O O . PHE A 1 82 ? 13.838 -0.680 4.212 1.00 92.81 82 PHE A O 1
ATOM 591 N N . ASP A 1 83 ? 12.698 -0.136 6.090 1.00 89.62 83 ASP A N 1
ATOM 592 C CA . ASP A 1 83 ? 12.831 -1.403 6.806 1.00 89.62 83 ASP A CA 1
ATOM 593 C C . ASP A 1 83 ? 11.456 -1.788 7.391 1.00 89.62 83 ASP A C 1
ATOM 595 O O . ASP A 1 83 ? 10.902 -1.020 8.188 1.00 89.62 83 ASP A O 1
ATOM 599 N N . PRO A 1 84 ? 10.855 -2.919 6.980 1.00 84.81 84 PRO A N 1
ATOM 600 C CA . PRO A 1 84 ? 9.602 -3.382 7.560 1.00 84.81 84 PRO A CA 1
ATOM 601 C C . PRO A 1 84 ? 9.839 -3.819 9.011 1.00 84.81 84 PRO A C 1
ATOM 603 O O . PRO A 1 84 ? 10.436 -4.862 9.280 1.00 84.81 84 PRO A O 1
ATOM 606 N N . GLY A 1 85 ? 9.366 -3.027 9.970 1.00 70.62 85 GLY A N 1
ATOM 607 C CA . GLY A 1 85 ? 9.482 -3.363 11.383 1.00 70.62 85 GLY A CA 1
ATOM 608 C C . GLY A 1 85 ? 8.390 -4.329 11.847 1.00 70.62 85 GLY A C 1
ATOM 609 O O . GLY A 1 85 ? 7.321 -4.454 11.256 1.00 70.62 85 GLY A O 1
ATOM 610 N N . VAL A 1 86 ? 8.635 -4.986 12.984 1.00 64.50 86 VAL A N 1
ATOM 611 C CA . VAL A 1 86 ? 7.690 -5.937 13.609 1.00 64.50 86 VAL A CA 1
ATOM 612 C C . VAL A 1 86 ? 6.371 -5.264 14.028 1.00 64.50 86 VAL A C 1
ATOM 614 O O . VAL A 1 86 ? 5.350 -5.932 14.155 1.00 64.50 86 VAL A O 1
ATOM 617 N N . ARG A 1 87 ? 6.395 -3.948 14.282 1.00 62.62 87 ARG A N 1
ATOM 618 C CA . ARG A 1 87 ? 5.278 -3.169 14.850 1.00 62.62 87 ARG A CA 1
ATOM 619 C C . ARG A 1 87 ? 4.903 -1.932 14.029 1.00 62.62 87 ARG A C 1
ATOM 621 O O . ARG A 1 87 ? 4.076 -1.153 14.472 1.00 62.62 87 ARG A O 1
ATOM 628 N N . GLY A 1 88 ? 5.559 -1.713 12.897 1.00 77.25 88 GLY A N 1
ATOM 629 C CA . GLY A 1 88 ? 5.444 -0.486 12.120 1.00 77.25 88 GLY A CA 1
ATOM 630 C C . GLY A 1 88 ? 6.593 -0.355 11.131 1.00 77.25 88 GLY A C 1
ATOM 631 O O . GLY A 1 88 ? 7.660 -0.938 11.319 1.00 77.25 88 GLY A O 1
ATOM 632 N N . ASP A 1 89 ? 6.366 0.405 10.076 1.00 90.31 89 ASP A N 1
ATOM 633 C CA . ASP A 1 89 ? 7.345 0.673 9.036 1.00 90.31 89 ASP A CA 1
ATOM 634 C C . ASP A 1 89 ? 8.395 1.666 9.550 1.00 90.31 89 ASP A C 1
ATOM 636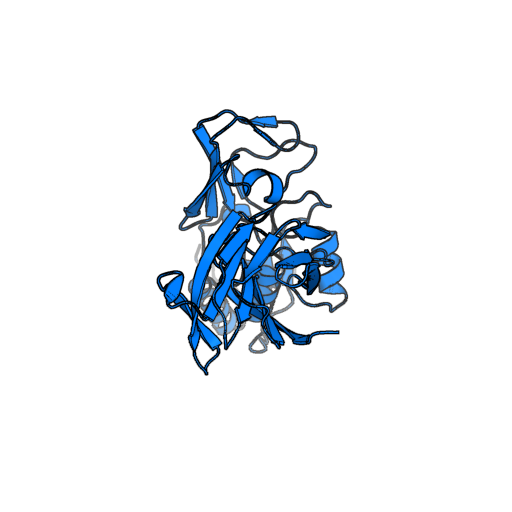 O O . ASP A 1 89 ? 8.060 2.708 10.122 1.00 90.31 89 ASP A O 1
ATOM 640 N N . LEU A 1 90 ? 9.675 1.348 9.347 1.00 94.25 90 LEU A N 1
ATOM 641 C CA . LEU A 1 90 ? 10.792 2.209 9.721 1.00 94.25 90 LEU A CA 1
ATOM 642 C C . LEU A 1 90 ? 11.393 2.860 8.476 1.00 94.25 90 LEU A C 1
ATOM 644 O O . LEU A 1 90 ? 11.771 2.192 7.512 1.00 94.25 90 LEU A O 1
ATOM 648 N N . PHE A 1 91 ? 11.546 4.181 8.527 1.00 95.88 91 PHE A N 1
ATOM 649 C CA . PHE A 1 91 ? 12.203 4.967 7.489 1.00 95.88 91 PHE A CA 1
ATOM 650 C C . PHE A 1 91 ? 13.406 5.680 8.077 1.00 95.88 91 PHE A C 1
ATOM 652 O O . PHE A 1 91 ? 13.262 6.581 8.902 1.00 95.88 91 PHE A O 1
ATOM 659 N N . ARG A 1 92 ? 14.608 5.314 7.636 1.00 96.56 92 ARG A N 1
ATOM 660 C CA . ARG A 1 92 ? 15.837 6.004 8.038 1.00 96.56 92 ARG A CA 1
ATOM 661 C C . ARG A 1 92 ? 16.258 6.992 6.961 1.00 96.56 92 ARG A C 1
ATOM 663 O O . ARG A 1 92 ? 16.582 6.591 5.842 1.00 96.56 92 ARG A O 1
ATOM 670 N N . LEU A 1 93 ? 16.267 8.276 7.305 1.00 97.75 93 LEU A N 1
ATOM 671 C CA . LEU A 1 93 ? 16.541 9.363 6.372 1.00 97.75 93 LEU A CA 1
ATOM 672 C C . LEU A 1 93 ? 17.993 9.341 5.886 1.00 97.75 93 LEU A C 1
ATOM 674 O O . LEU A 1 93 ? 18.938 9.274 6.672 1.00 97.75 93 LEU A O 1
ATOM 678 N N . ARG A 1 94 ? 18.168 9.436 4.570 1.00 97.50 94 ARG A N 1
ATOM 679 C CA . ARG A 1 94 ? 19.460 9.536 3.871 1.00 97.50 94 ARG A CA 1
ATOM 680 C C . ARG A 1 94 ? 19.835 10.979 3.562 1.00 97.50 94 ARG A C 1
ATOM 682 O O . ARG A 1 94 ? 21.013 11.298 3.432 1.00 97.50 94 ARG A O 1
ATOM 689 N N . ARG A 1 95 ? 18.829 11.844 3.474 1.00 97.19 95 ARG A N 1
ATOM 690 C CA . ARG A 1 95 ? 18.966 13.291 3.356 1.00 97.19 95 ARG A CA 1
ATOM 691 C C . ARG A 1 95 ? 17.912 13.968 4.221 1.00 97.19 95 ARG A C 1
ATOM 693 O O . ARG A 1 95 ? 16.907 13.335 4.548 1.00 97.19 95 ARG A O 1
ATOM 700 N N . PRO A 1 96 ? 18.089 15.248 4.556 1.00 96.94 96 PRO A N 1
ATOM 701 C CA . PRO A 1 96 ? 17.139 15.896 5.426 1.00 96.94 96 PRO A CA 1
ATOM 702 C C . PRO A 1 96 ? 15.848 16.240 4.650 1.00 96.94 96 PRO A C 1
ATOM 704 O O . PRO A 1 96 ? 15.886 16.608 3.466 1.00 96.94 96 PRO A O 1
ATOM 707 N N . LEU A 1 97 ? 14.692 16.118 5.312 1.00 96.81 97 LEU A N 1
ATOM 708 C CA . LEU A 1 97 ? 13.334 16.175 4.736 1.00 96.81 97 LEU A CA 1
ATOM 709 C C . LEU A 1 97 ? 12.469 17.208 5.481 1.00 96.81 97 LEU A C 1
ATOM 711 O O . LEU A 1 97 ? 12.539 17.291 6.698 1.00 96.81 97 LEU A O 1
ATOM 715 N N . ASP A 1 98 ? 11.694 18.036 4.778 1.00 94.88 98 ASP A N 1
ATOM 716 C CA . ASP A 1 98 ? 10.600 18.792 5.416 1.00 94.88 98 ASP A CA 1
ATOM 717 C C . ASP A 1 98 ? 9.364 17.893 5.438 1.00 94.88 98 ASP A C 1
ATOM 719 O O . ASP A 1 98 ? 8.878 17.501 4.379 1.00 94.88 98 ASP A O 1
ATOM 723 N N . TRP A 1 99 ? 8.900 17.541 6.633 1.00 93.56 99 TRP A N 1
ATOM 724 C CA . TRP A 1 99 ? 7.822 16.590 6.833 1.00 93.56 99 TRP A CA 1
ATOM 725 C C . TRP A 1 99 ? 6.656 17.240 7.579 1.00 93.56 99 TRP A C 1
ATOM 727 O O . TRP A 1 99 ? 6.676 17.455 8.795 1.00 93.56 99 TRP A O 1
ATOM 737 N N . GLY A 1 100 ? 5.645 17.648 6.814 1.00 90.81 100 GLY A N 1
ATOM 738 C CA . GLY A 1 100 ? 4.499 18.409 7.314 1.00 90.81 100 GLY A CA 1
ATOM 739 C C . GLY A 1 100 ? 4.831 19.776 7.925 1.00 90.81 100 GLY A C 1
ATOM 740 O O . GLY A 1 100 ? 4.015 20.331 8.665 1.00 90.81 100 GLY A O 1
ATOM 741 N N . GLY A 1 101 ? 5.998 20.354 7.630 1.00 90.81 101 GLY A N 1
ATOM 742 C CA . GLY A 1 101 ? 6.484 21.599 8.231 1.00 90.81 101 GLY A CA 1
ATOM 743 C C . GLY A 1 101 ? 7.480 21.426 9.362 1.00 90.81 101 GLY A C 1
ATOM 744 O O . GLY A 1 101 ? 7.916 22.430 9.921 1.00 90.81 101 GLY A O 1
ATOM 745 N N . VAL A 1 102 ? 7.854 20.191 9.685 1.00 93.00 102 VAL A N 1
ATOM 746 C CA . VAL A 1 102 ? 8.938 19.900 10.619 1.00 93.00 102 VAL A CA 1
ATOM 747 C C . VAL A 1 102 ? 10.135 19.405 9.826 1.00 93.00 102 VAL A C 1
ATOM 749 O O . VAL A 1 102 ? 10.040 18.451 9.056 1.00 93.00 102 VAL A O 1
ATOM 752 N N . ARG A 1 103 ? 11.284 20.054 10.021 1.00 95.44 103 ARG A N 1
ATOM 753 C CA . ARG A 1 103 ? 12.537 19.609 9.421 1.00 95.44 103 ARG A CA 1
ATOM 754 C C . ARG A 1 103 ? 13.042 18.373 10.155 1.00 95.44 103 ARG A C 1
ATOM 756 O O . ARG A 1 103 ? 13.300 18.425 11.354 1.00 95.44 103 ARG A O 1
ATOM 763 N N . LEU A 1 104 ? 13.200 17.289 9.410 1.00 96.75 104 LEU A N 1
ATOM 764 C CA . LEU A 1 104 ? 13.883 16.085 9.842 1.00 96.75 104 LEU A CA 1
ATOM 765 C C . LEU A 1 104 ? 15.291 16.042 9.247 1.00 96.75 104 LEU A C 1
ATOM 767 O O . LEU A 1 104 ? 15.500 16.379 8.078 1.00 96.75 104 LEU A O 1
ATOM 771 N N . GLU A 1 105 ? 16.247 15.610 10.057 1.00 97.81 105 GLU A N 1
ATOM 772 C CA . GLU A 1 105 ? 17.667 15.584 9.725 1.00 97.81 105 GLU A CA 1
ATOM 773 C C . GLU A 1 105 ? 18.124 14.234 9.161 1.00 97.81 105 GLU A C 1
ATOM 775 O O . GLU A 1 105 ? 17.525 13.184 9.406 1.00 97.81 105 GLU A O 1
ATOM 780 N N . THR A 1 106 ? 19.232 14.245 8.418 1.00 97.62 106 THR A N 1
ATOM 781 C CA . THR A 1 106 ? 19.863 13.015 7.921 1.00 97.62 106 THR A CA 1
ATOM 782 C C . THR A 1 106 ? 20.165 12.051 9.068 1.00 97.62 106 THR A C 1
ATOM 784 O O . THR A 1 106 ? 20.663 12.443 10.121 1.00 97.62 106 THR A O 1
ATOM 787 N N . GLY A 1 107 ? 19.901 10.764 8.854 1.00 96.62 107 GLY A N 1
ATOM 788 C CA . GLY A 1 107 ? 20.129 9.707 9.833 1.00 96.62 107 GLY A CA 1
ATOM 789 C C . GLY A 1 107 ? 19.011 9.546 10.862 1.00 96.62 107 GLY A C 1
ATOM 790 O O . GLY A 1 107 ? 18.996 8.514 11.537 1.00 96.62 107 GLY A O 1
ATOM 791 N N . GLN A 1 108 ? 18.065 10.491 10.961 1.00 97.12 108 GLN A N 1
ATOM 792 C CA . GLN A 1 108 ? 16.877 10.319 11.795 1.00 97.12 108 GLN A CA 1
ATOM 793 C C . GLN A 1 108 ? 16.006 9.173 11.279 1.00 97.12 108 GLN A C 1
ATOM 795 O O . GLN A 1 108 ? 15.999 8.854 10.088 1.00 97.12 108 GLN A O 1
ATOM 800 N N . THR A 1 109 ? 15.288 8.540 12.203 1.00 95.75 109 THR A N 1
ATOM 801 C CA . THR A 1 109 ? 14.358 7.450 11.904 1.00 95.75 109 THR A CA 1
ATOM 802 C C . THR A 1 109 ? 12.936 7.918 12.158 1.00 95.75 109 THR A C 1
ATOM 804 O O . THR A 1 109 ? 12.670 8.559 13.173 1.00 95.75 109 THR A O 1
ATOM 807 N N . VAL A 1 110 ? 12.051 7.590 11.225 1.00 95.31 110 VAL A N 1
ATOM 808 C CA . VAL A 1 110 ? 10.611 7.764 11.338 1.00 95.31 110 VAL A CA 1
ATOM 809 C C . VAL A 1 110 ? 9.983 6.382 11.485 1.00 95.31 110 VAL A C 1
ATOM 811 O O . VAL A 1 110 ? 10.132 5.542 10.600 1.00 95.31 110 VAL A O 1
ATOM 814 N N . GLU A 1 111 ? 9.307 6.149 12.603 1.00 94.12 111 GLU A N 1
ATOM 815 C CA . GLU A 1 111 ? 8.513 4.950 12.879 1.00 94.12 111 GLU A CA 1
ATOM 816 C C . GLU A 1 111 ? 7.041 5.251 12.606 1.00 94.12 111 GLU A C 1
ATOM 818 O O . GLU A 1 111 ? 6.500 6.241 13.113 1.00 94.12 111 GLU A O 1
ATOM 823 N N . ILE A 1 112 ? 6.404 4.409 11.792 1.00 92.88 112 ILE A N 1
ATOM 824 C CA . ILE A 1 112 ? 5.018 4.588 11.367 1.00 92.88 112 ILE A CA 1
ATOM 825 C C . ILE A 1 112 ? 4.235 3.306 11.594 1.00 92.88 112 ILE A C 1
ATOM 827 O O . ILE A 1 112 ? 4.517 2.276 10.991 1.00 92.88 112 ILE A O 1
ATOM 831 N N . ASP A 1 113 ? 3.186 3.404 12.396 1.00 90.56 113 ASP A N 1
ATOM 832 C CA . ASP A 1 113 ? 2.143 2.395 12.494 1.00 90.56 113 ASP A CA 1
ATOM 833 C C . ASP A 1 113 ? 0.817 3.038 12.086 1.00 90.56 113 ASP A C 1
ATOM 835 O O . ASP A 1 113 ? 0.386 4.039 12.661 1.00 90.56 113 ASP A O 1
ATOM 839 N N . ALA A 1 114 ? 0.207 2.532 11.021 1.00 90.38 114 ALA A N 1
ATOM 840 C CA . ALA A 1 114 ? -0.933 3.175 10.389 1.00 90.38 114 ALA A CA 1
ATOM 841 C C . ALA A 1 114 ? -1.959 2.151 9.908 1.00 90.38 114 ALA A C 1
ATOM 843 O O . ALA A 1 114 ? -1.622 1.064 9.434 1.00 90.38 114 ALA A O 1
ATOM 844 N N . THR A 1 115 ? -3.228 2.538 9.979 1.00 90.62 115 THR A N 1
ATOM 845 C CA . THR A 1 115 ? -4.335 1.747 9.441 1.00 90.62 115 THR A CA 1
ATOM 846 C C . THR A 1 115 ? -4.761 2.345 8.111 1.00 90.62 115 THR A C 1
ATOM 848 O O . THR A 1 115 ? -5.163 3.507 8.052 1.00 90.62 115 THR A O 1
ATOM 851 N N . ASP A 1 116 ? -4.654 1.568 7.036 1.00 92.50 116 ASP A N 1
ATOM 852 C CA . ASP A 1 116 ? -5.266 1.903 5.754 1.00 92.50 116 ASP A CA 1
ATOM 853 C C . ASP A 1 116 ? -6.679 1.305 5.646 1.00 92.50 116 ASP A C 1
ATOM 855 O O . ASP A 1 116 ? -7.142 0.553 6.507 1.00 92.50 116 ASP A O 1
ATOM 859 N N . THR A 1 117 ? -7.383 1.646 4.570 1.00 94.94 117 THR A N 1
ATOM 860 C CA . THR A 1 117 ? -8.751 1.178 4.339 1.00 94.94 117 THR A CA 1
ATOM 861 C C . THR A 1 117 ? -8.838 -0.348 4.182 1.00 94.94 117 THR A C 1
ATOM 863 O O . THR A 1 117 ? -9.856 -0.940 4.539 1.00 94.94 117 THR A O 1
ATOM 866 N N . THR A 1 118 ? -7.784 -1.016 3.702 1.00 95.06 118 THR A N 1
ATOM 867 C CA . THR A 1 118 ? -7.771 -2.482 3.557 1.00 95.06 118 THR A CA 1
ATOM 868 C C . THR A 1 118 ? -7.673 -3.180 4.910 1.00 95.06 118 THR A C 1
ATOM 870 O O . THR A 1 118 ? -8.457 -4.092 5.176 1.00 95.06 118 THR A O 1
ATOM 873 N N . ARG A 1 119 ? -6.809 -2.685 5.809 1.00 93.31 119 ARG A N 1
ATOM 874 C CA . ARG A 1 119 ? -6.730 -3.124 7.211 1.00 93.31 119 ARG A CA 1
ATOM 875 C C . ARG A 1 119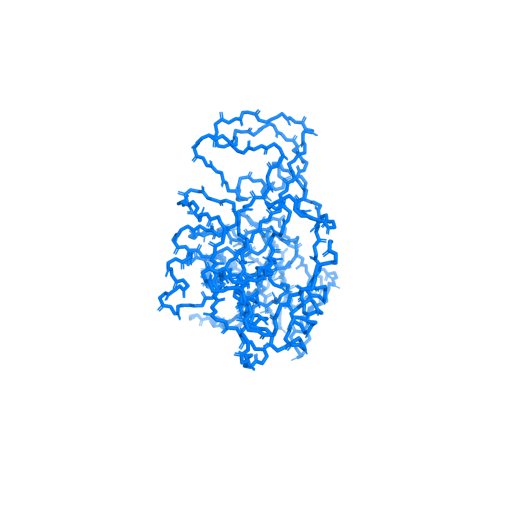 ? -8.052 -2.874 7.930 1.00 93.31 119 ARG A C 1
ATOM 877 O O . ARG A 1 119 ? -8.602 -3.803 8.507 1.00 93.31 119 ARG A O 1
ATOM 884 N N . TYR A 1 120 ? -8.624 -1.678 7.784 1.00 94.00 120 TYR A N 1
ATOM 885 C CA . TYR A 1 120 ? -9.932 -1.354 8.359 1.00 94.00 120 TYR A CA 1
ATOM 886 C C . TYR A 1 120 ? -11.042 -2.300 7.869 1.00 94.00 120 TYR A C 1
ATOM 888 O O . TYR A 1 120 ? -11.834 -2.801 8.665 1.00 94.00 120 TYR A O 1
ATOM 896 N N . ASN A 1 121 ? -11.081 -2.604 6.568 1.00 94.94 121 ASN A N 1
ATOM 897 C CA . ASN A 1 121 ? -12.043 -3.545 5.995 1.00 94.94 121 ASN A CA 1
ATOM 898 C C . ASN A 1 121 ? -11.861 -4.975 6.530 1.00 94.94 121 ASN A C 1
ATOM 900 O O . ASN A 1 121 ? -12.846 -5.663 6.794 1.00 94.94 121 ASN A O 1
ATOM 904 N N . ARG A 1 122 ? -10.615 -5.427 6.700 1.00 93.50 122 ARG A N 1
ATOM 905 C CA . ARG A 1 122 ? -10.302 -6.720 7.320 1.00 93.50 122 ARG A CA 1
ATOM 906 C C . ARG A 1 122 ? -10.780 -6.763 8.772 1.00 93.50 122 ARG A C 1
ATOM 908 O O . ARG A 1 122 ? -11.421 -7.735 9.158 1.00 93.50 122 ARG A O 1
ATOM 915 N N . ASP A 1 123 ? -10.517 -5.714 9.544 1.00 92.75 123 ASP A N 1
ATOM 916 C CA . ASP A 1 123 ? -10.879 -5.629 10.962 1.00 92.75 123 ASP A CA 1
ATOM 917 C C . ASP A 1 123 ? -12.411 -5.573 11.137 1.00 92.75 123 ASP A C 1
ATOM 919 O O . ASP A 1 123 ? -12.982 -6.276 11.972 1.00 92.75 123 ASP A O 1
ATOM 923 N N . LEU A 1 124 ? -13.117 -4.847 10.262 1.00 92.56 124 LEU A N 1
ATOM 924 C CA . LEU A 1 124 ? -14.577 -4.933 10.156 1.00 92.56 124 LEU A CA 1
ATOM 925 C C . LEU A 1 124 ? -15.049 -6.342 9.787 1.00 92.56 124 LEU A C 1
ATOM 927 O O . LEU A 1 124 ? -16.031 -6.833 10.340 1.00 92.56 124 LEU A O 1
ATOM 931 N N . GLY A 1 125 ? -14.360 -7.007 8.861 1.00 92.62 125 GLY A N 1
ATOM 932 C CA . GLY A 1 125 ? -14.632 -8.395 8.503 1.00 92.62 125 GLY A CA 1
ATOM 933 C C . GLY A 1 125 ? -14.531 -9.329 9.708 1.00 92.62 125 GLY A C 1
ATOM 934 O O . GLY A 1 125 ? -15.430 -10.140 9.912 1.00 92.62 125 GLY A O 1
ATOM 935 N N . LEU A 1 126 ? -13.495 -9.167 10.533 1.00 91.06 126 LEU A N 1
ATOM 936 C CA . LEU A 1 126 ? -13.280 -9.932 11.763 1.00 91.06 126 LEU A CA 1
ATOM 937 C C . LEU A 1 126 ? -14.380 -9.678 12.811 1.00 91.06 126 LEU A C 1
ATOM 939 O O . LEU A 1 126 ? -14.866 -10.614 13.455 1.00 91.06 126 LEU A O 1
ATOM 943 N N . ALA A 1 127 ? -14.802 -8.417 12.950 1.00 88.75 127 ALA A N 1
ATOM 944 C CA . ALA A 1 127 ? -15.896 -8.021 13.832 1.00 88.75 127 ALA A CA 1
ATOM 945 C C . ALA A 1 127 ? -17.227 -8.664 13.414 1.00 88.75 127 ALA A C 1
ATOM 947 O O . ALA A 1 127 ? -17.948 -9.219 14.242 1.00 88.75 127 ALA A O 1
ATOM 948 N N . LEU A 1 128 ? -17.551 -8.573 12.122 1.00 89.44 128 LEU A N 1
ATOM 949 C CA . LEU A 1 128 ? -18.885 -8.853 11.589 1.00 89.44 128 LEU A CA 1
ATOM 950 C C . LEU A 1 128 ? -19.059 -10.291 11.075 1.00 89.44 128 LEU A C 1
ATOM 952 O O . LEU A 1 128 ? -20.183 -10.672 10.735 1.00 89.44 128 LEU A O 1
ATOM 956 N N . ARG A 1 129 ? -17.976 -11.074 10.953 1.00 86.75 129 ARG A N 1
ATOM 957 C CA . ARG A 1 129 ? -18.007 -12.447 10.424 1.00 86.75 129 ARG A CA 1
ATOM 958 C C . ARG A 1 129 ? -17.267 -13.420 11.355 1.00 86.75 129 ARG A C 1
ATOM 960 O O . ARG A 1 129 ? -16.110 -13.166 11.681 1.00 86.75 129 ARG A O 1
ATOM 967 N N . PRO A 1 130 ? -17.885 -14.559 11.729 1.00 87.88 130 PRO A N 1
ATOM 968 C CA . PRO A 1 130 ? -19.288 -14.928 11.483 1.00 87.88 130 PRO A CA 1
ATOM 969 C C . PRO A 1 130 ? -20.267 -13.951 12.157 1.00 87.88 130 PRO A C 1
ATOM 971 O O . PRO A 1 130 ? -19.850 -13.089 12.921 1.00 87.88 130 PRO A O 1
ATOM 974 N N . VAL A 1 131 ? -21.565 -14.054 11.854 1.00 86.88 131 VAL A N 1
ATOM 975 C CA . VAL A 1 131 ? -22.588 -13.227 12.519 1.00 86.88 131 VAL A CA 1
ATOM 976 C C . VAL A 1 131 ? -22.554 -13.500 14.023 1.00 86.88 131 VAL A C 1
ATOM 978 O O . VAL A 1 131 ? -22.661 -14.653 14.436 1.00 86.88 131 VAL A O 1
ATOM 981 N N . ARG A 1 132 ? -22.429 -12.439 14.829 1.00 87.44 132 ARG A N 1
ATOM 982 C CA . ARG A 1 132 ? -22.299 -12.525 16.290 1.00 87.44 132 ARG A CA 1
ATOM 983 C C . ARG A 1 132 ? -23.527 -11.933 16.968 1.00 87.44 132 ARG A C 1
ATOM 985 O O . ARG A 1 132 ? -23.817 -10.752 16.796 1.00 87.44 132 ARG A O 1
ATOM 992 N N . PHE A 1 133 ? -24.249 -12.738 17.745 1.00 84.81 133 PHE A N 1
ATOM 993 C CA . PHE A 1 133 ? -25.497 -12.302 18.385 1.00 84.81 133 PHE A CA 1
ATOM 994 C C . PHE A 1 133 ? -25.270 -11.302 19.527 1.00 84.81 133 PHE A C 1
ATOM 996 O O . PHE A 1 133 ? -26.138 -10.472 19.788 1.00 84.81 133 PHE A O 1
ATOM 1003 N N . GLY A 1 134 ? -24.110 -11.359 20.193 1.00 86.06 134 GLY A N 1
ATOM 1004 C CA . GLY A 1 134 ? -23.747 -10.418 21.254 1.00 86.06 134 GLY A CA 1
ATOM 1005 C C . GLY A 1 134 ? -23.293 -9.044 20.746 1.00 86.06 134 GLY A C 1
ATOM 1006 O O . GLY A 1 134 ? -23.261 -8.087 21.521 1.00 86.06 134 GLY A O 1
ATOM 1007 N N . LEU A 1 135 ? -22.969 -8.905 19.456 1.00 90.19 135 LEU A N 1
ATOM 1008 C CA . LEU A 1 135 ? -22.440 -7.660 18.905 1.00 90.19 135 LEU A CA 1
ATOM 1009 C C . LEU A 1 135 ? -23.550 -6.612 18.721 1.00 90.19 135 LEU A C 1
ATOM 1011 O O . LEU A 1 135 ? -24.365 -6.695 17.806 1.00 90.19 135 LEU A O 1
ATOM 1015 N N . ALA A 1 136 ? -23.542 -5.571 19.556 1.00 90.12 136 ALA A N 1
ATOM 1016 C CA . ALA A 1 136 ? -24.483 -4.448 19.463 1.00 90.12 136 ALA A CA 1
ATOM 1017 C C . ALA A 1 136 ? -24.067 -3.359 18.461 1.00 90.12 136 ALA A C 1
ATOM 1019 O O . ALA A 1 136 ? -24.828 -2.420 18.220 1.00 90.12 136 ALA A O 1
ATOM 1020 N N . GLY A 1 137 ? -22.847 -3.424 17.934 1.00 89.00 137 GLY A N 1
ATOM 1021 C CA . GLY A 1 137 ? -22.331 -2.475 16.955 1.00 89.00 137 GLY A CA 1
ATOM 1022 C C . GLY A 1 137 ? -20.828 -2.264 17.072 1.00 89.00 137 GLY A C 1
ATOM 1023 O O . GLY A 1 137 ? -20.172 -2.800 17.967 1.00 89.00 137 GLY A O 1
ATOM 1024 N N . TRP A 1 138 ? -20.304 -1.454 16.162 1.00 90.94 138 TRP A N 1
ATOM 1025 C CA . TRP A 1 138 ? -18.902 -1.077 16.098 1.00 90.94 138 TRP A CA 1
ATOM 1026 C C . TRP A 1 138 ? -18.775 0.444 16.013 1.00 90.94 138 TRP A C 1
ATOM 1028 O O . TRP A 1 138 ? -19.672 1.122 15.511 1.00 90.94 138 TRP A O 1
ATOM 1038 N N . ASP A 1 139 ? -17.658 0.956 16.508 1.00 90.56 139 ASP A N 1
ATOM 1039 C CA . ASP A 1 139 ? -17.284 2.360 16.480 1.00 90.56 139 ASP A CA 1
ATOM 1040 C C . ASP A 1 139 ? -15.875 2.481 15.894 1.00 90.56 139 ASP A C 1
ATOM 1042 O O . ASP A 1 139 ? -14.984 1.692 16.210 1.00 90.56 139 ASP A O 1
ATOM 1046 N N . THR A 1 140 ? -15.657 3.480 15.046 1.00 91.19 140 THR A N 1
ATOM 1047 C CA . THR A 1 140 ? -14.313 3.861 14.602 1.00 91.19 140 THR A CA 1
ATOM 1048 C C . THR A 1 140 ? -13.715 4.807 15.640 1.00 91.19 140 THR A C 1
ATOM 1050 O O . THR A 1 140 ? -14.324 5.829 15.959 1.00 91.19 140 THR A O 1
ATOM 1053 N N . VAL A 1 141 ? -12.539 4.480 16.177 1.00 90.00 141 VAL A N 1
ATOM 1054 C CA . VAL A 1 141 ? -11.834 5.317 17.156 1.00 90.00 141 VAL A CA 1
ATOM 1055 C C . VAL A 1 141 ? -10.643 5.999 16.497 1.00 90.00 141 VAL A C 1
ATOM 1057 O O . VAL A 1 141 ? -9.791 5.354 15.886 1.00 90.00 141 VAL A O 1
ATOM 1060 N N . GLY A 1 142 ? -10.597 7.321 16.639 1.00 85.69 142 GLY A N 1
ATOM 1061 C CA . GLY A 1 142 ? -9.754 8.192 15.828 1.00 85.69 142 GLY A CA 1
ATOM 1062 C C . GLY A 1 142 ? -10.532 8.766 14.645 1.00 85.69 142 GLY A C 1
ATOM 1063 O O . GLY A 1 142 ? -11.558 8.228 14.225 1.00 85.69 142 GLY A O 1
ATOM 1064 N N . ALA A 1 143 ? -10.054 9.890 14.116 1.00 84.19 143 ALA A N 1
ATOM 1065 C CA . ALA A 1 143 ? -10.659 10.553 12.966 1.00 84.19 143 ALA A CA 1
ATOM 1066 C C . ALA A 1 143 ? -9.662 10.577 11.798 1.00 84.19 143 ALA A C 1
ATOM 1068 O O . ALA A 1 143 ? -8.570 11.135 11.957 1.00 84.19 143 ALA A O 1
ATOM 1069 N N . PRO A 1 144 ? -10.013 10.026 10.618 1.00 90.19 144 PRO A N 1
ATOM 1070 C CA . PRO A 1 144 ? -9.171 10.158 9.439 1.00 90.19 144 PRO A CA 1
ATOM 1071 C C . PRO A 1 144 ? -8.950 11.638 9.124 1.00 90.19 144 PRO A C 1
ATOM 1073 O O . PRO A 1 144 ? -9.896 12.432 9.092 1.00 90.19 144 PRO A O 1
ATOM 1076 N N . ARG A 1 145 ? -7.699 12.020 8.868 1.00 91.31 145 ARG A N 1
ATOM 1077 C CA . ARG A 1 145 ? -7.368 13.377 8.419 1.00 91.31 145 ARG A CA 1
ATOM 1078 C C . ARG A 1 145 ? -7.585 13.491 6.914 1.00 91.31 145 ARG A C 1
ATOM 1080 O O . ARG A 1 145 ? -7.447 12.507 6.191 1.00 91.31 145 ARG A O 1
ATOM 1087 N N . ARG A 1 146 ? -7.895 14.693 6.426 1.00 93.19 146 ARG A N 1
ATOM 1088 C CA . ARG A 1 146 ? -7.855 14.968 4.982 1.00 93.19 146 ARG A CA 1
ATOM 1089 C C . ARG A 1 146 ? -6.438 14.780 4.452 1.00 93.19 146 ARG A C 1
ATOM 1091 O O . ARG A 1 146 ? -5.477 15.018 5.183 1.00 93.19 146 ARG A O 1
ATOM 1098 N N . SER A 1 147 ? -6.316 14.385 3.191 1.00 91.25 147 SER A N 1
ATOM 1099 C CA . SER A 1 147 ? -5.015 14.320 2.523 1.00 91.25 147 SER A CA 1
ATOM 1100 C C . SER A 1 147 ? -4.287 15.685 2.543 1.00 91.25 147 SER A C 1
ATOM 1102 O O . SER A 1 147 ? -4.940 16.714 2.354 1.00 91.25 147 SER A O 1
ATOM 1104 N N . PRO A 1 148 ? -2.948 15.724 2.727 1.00 91.44 148 PRO A N 1
ATOM 1105 C CA . PRO A 1 148 ? -2.039 14.587 2.911 1.00 91.44 148 PRO A CA 1
ATOM 1106 C C . PRO A 1 148 ? -2.174 13.935 4.299 1.00 91.44 148 PRO A C 1
ATOM 1108 O O . PRO A 1 148 ? -2.146 14.607 5.330 1.00 91.44 148 PRO A O 1
ATOM 1111 N N . ALA A 1 149 ? -2.303 12.606 4.310 1.00 92.00 149 ALA A N 1
ATOM 1112 C CA . ALA A 1 149 ? -2.489 11.804 5.514 1.00 92.00 149 ALA A CA 1
ATOM 1113 C C . ALA A 1 149 ? -1.583 10.563 5.499 1.00 92.00 149 ALA A C 1
ATOM 1115 O O . ALA A 1 149 ? -1.226 10.041 4.438 1.00 92.00 149 ALA A O 1
ATOM 1116 N N . ILE A 1 150 ? -1.240 10.088 6.697 1.00 92.00 150 ILE A N 1
ATOM 1117 C CA . ILE A 1 150 ? -0.551 8.816 6.924 1.00 92.00 150 ILE A CA 1
ATOM 1118 C C . ILE A 1 150 ? -1.621 7.773 7.255 1.00 92.00 150 ILE A C 1
ATOM 1120 O O . ILE A 1 150 ? -2.435 7.994 8.149 1.00 92.00 150 ILE A O 1
ATOM 1124 N N . GLY A 1 151 ? -1.628 6.651 6.534 1.00 90.69 151 GLY A N 1
ATOM 1125 C CA . GLY A 1 151 ? -2.707 5.663 6.607 1.00 90.69 151 GLY A CA 1
ATOM 1126 C C . GLY A 1 151 ? -3.947 6.098 5.824 1.00 90.69 151 GLY A C 1
ATOM 1127 O O . GLY A 1 151 ? -3.846 6.680 4.743 1.00 90.69 151 GLY A O 1
ATOM 1128 N N . MET A 1 152 ? -5.124 5.785 6.355 1.00 93.50 152 MET A N 1
ATOM 1129 C CA . MET A 1 152 ? -6.409 6.111 5.746 1.00 93.50 152 MET A CA 1
ATOM 1130 C C . MET A 1 152 ? -6.710 7.613 5.838 1.00 93.50 152 MET A C 1
ATOM 1132 O O . MET A 1 152 ? -6.817 8.171 6.931 1.00 93.50 152 MET A O 1
ATOM 1136 N N . SER A 1 153 ? -6.901 8.266 4.688 1.00 95.00 153 SER A N 1
ATOM 1137 C CA . SER A 1 153 ? -7.406 9.640 4.642 1.00 95.00 153 SER A CA 1
ATOM 1138 C C . SER A 1 153 ? -8.927 9.694 4.806 1.00 95.00 153 SER A C 1
ATOM 1140 O O . SER A 1 153 ? -9.630 8.693 4.650 1.00 95.00 153 SER A O 1
ATOM 1142 N N . PHE A 1 154 ? -9.455 10.884 5.089 1.00 95.44 154 PHE A N 1
ATOM 1143 C CA . PHE A 1 154 ? -10.895 11.139 5.121 1.00 95.44 154 PHE A CA 1
ATOM 1144 C C . PHE A 1 154 ? -11.560 10.811 3.782 1.00 95.44 154 PHE A C 1
ATOM 1146 O O . PHE A 1 154 ? -12.621 10.196 3.754 1.00 95.44 154 PHE A O 1
ATOM 1153 N N . GLU A 1 155 ? -10.914 11.162 2.671 1.00 96.75 155 GLU A N 1
ATOM 1154 C CA . GLU A 1 155 ? -11.394 10.875 1.322 1.00 96.75 155 GLU A CA 1
ATOM 1155 C C . GLU A 1 155 ? -11.489 9.363 1.072 1.00 96.75 155 GLU A C 1
ATOM 1157 O O . GLU A 1 155 ? -12.508 8.889 0.576 1.00 96.75 155 GLU A O 1
ATOM 1162 N N . ALA A 1 156 ? -10.469 8.598 1.477 1.00 96.38 156 ALA A N 1
ATOM 1163 C CA . ALA A 1 156 ? -10.470 7.140 1.372 1.00 96.38 156 ALA A CA 1
ATOM 1164 C C . ALA A 1 156 ? -11.536 6.494 2.270 1.00 96.38 156 ALA A C 1
ATOM 1166 O O . ALA A 1 156 ? -12.183 5.525 1.875 1.00 96.38 156 ALA A O 1
ATOM 1167 N N . PHE A 1 157 ? -11.744 7.038 3.470 1.00 95.81 157 PHE A N 1
ATOM 1168 C CA . PHE A 1 157 ? -12.768 6.557 4.392 1.00 95.81 157 PHE A CA 1
ATOM 1169 C C . PHE A 1 157 ? -14.183 6.783 3.849 1.00 95.81 157 PHE A C 1
ATOM 1171 O O . PHE A 1 157 ? -15.005 5.869 3.874 1.00 95.81 157 PHE A O 1
ATOM 1178 N N . VAL A 1 158 ? -14.466 7.973 3.310 1.00 96.44 158 VAL A N 1
ATOM 1179 C CA . VAL A 1 158 ? -15.765 8.275 2.691 1.00 96.44 158 VAL A CA 1
ATOM 1180 C C . VAL A 1 158 ? -15.996 7.415 1.449 1.00 96.44 158 VAL A C 1
ATOM 1182 O O . VAL A 1 158 ? -17.079 6.849 1.321 1.00 96.44 158 VAL A O 1
ATOM 1185 N N . ASP A 1 159 ? -14.995 7.269 0.574 1.00 97.44 159 ASP A N 1
ATOM 1186 C CA . ASP A 1 159 ? -15.093 6.417 -0.622 1.00 97.44 159 ASP A CA 1
ATOM 1187 C C . ASP A 1 159 ? -15.442 4.966 -0.249 1.00 97.44 159 ASP A C 1
ATOM 1189 O O . ASP A 1 159 ? -16.354 4.370 -0.823 1.00 97.44 159 ASP A O 1
ATOM 1193 N N . TYR A 1 160 ? -14.798 4.432 0.792 1.00 96.38 160 TYR A N 1
ATOM 1194 C CA . TYR A 1 160 ? -15.102 3.109 1.333 1.00 96.38 160 TYR A CA 1
ATOM 1195 C C . TYR A 1 160 ? -16.532 2.995 1.875 1.00 96.38 160 TYR A C 1
ATOM 1197 O O . TYR A 1 160 ? -17.248 2.053 1.535 1.00 96.38 160 TYR A O 1
ATOM 1205 N N . LEU A 1 161 ? -16.986 3.960 2.683 1.00 94.62 161 LEU A N 1
ATOM 1206 C CA . LEU A 1 161 ? -18.345 3.951 3.243 1.00 9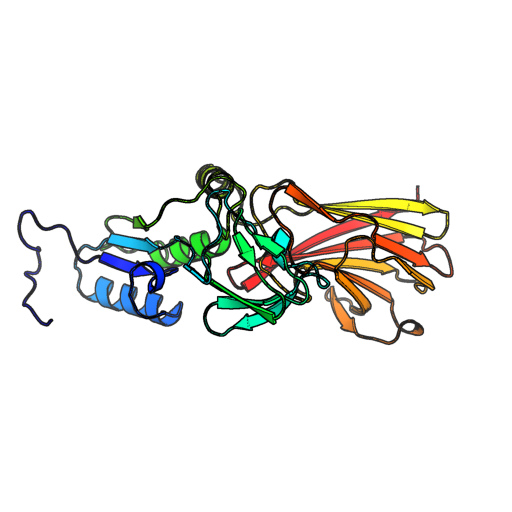4.62 161 LEU A CA 1
ATOM 1207 C C . LEU A 1 161 ? -19.439 4.100 2.175 1.00 94.62 161 LEU A C 1
ATOM 1209 O O . LEU A 1 161 ? -20.573 3.680 2.399 1.00 94.62 161 LEU A O 1
ATOM 1213 N N . GLN A 1 162 ? -19.110 4.658 1.009 1.00 96.81 162 GLN A N 1
ATOM 1214 C CA . GLN A 1 162 ? -19.994 4.700 -0.159 1.00 96.81 162 GLN A CA 1
ATOM 1215 C C . GLN A 1 162 ? -20.095 3.352 -0.896 1.00 96.81 162 GLN A C 1
ATOM 1217 O O . GLN A 1 162 ? -20.862 3.238 -1.851 1.00 96.81 162 GLN A O 1
ATOM 1222 N N . GLY A 1 163 ? -19.364 2.326 -0.450 1.00 95.00 163 GLY A N 1
ATOM 1223 C CA . GLY A 1 163 ? -19.401 0.975 -1.006 1.00 95.00 163 GLY A CA 1
ATOM 1224 C C . GLY A 1 163 ? -18.358 0.705 -2.092 1.00 95.00 163 GLY A C 1
ATOM 1225 O O . GLY A 1 163 ? -18.445 -0.323 -2.765 1.00 95.00 163 GLY A O 1
ATOM 1226 N N . ASN A 1 164 ? -17.379 1.595 -2.282 1.00 95.50 164 ASN A N 1
ATOM 1227 C CA . ASN A 1 164 ? -16.266 1.338 -3.192 1.00 95.50 164 ASN A CA 1
ATOM 1228 C C . ASN A 1 164 ? -15.249 0.348 -2.592 1.00 95.50 164 ASN A C 1
ATOM 1230 O O . ASN A 1 164 ? -15.280 0.010 -1.408 1.00 95.50 164 ASN A O 1
ATOM 1234 N N . ALA A 1 165 ? -14.342 -0.150 -3.438 1.00 90.69 165 ALA A N 1
ATOM 1235 C CA . ALA A 1 165 ? -13.285 -1.067 -3.018 1.00 90.69 165 ALA A CA 1
ATOM 1236 C C . ALA A 1 165 ? -12.380 -0.439 -1.943 1.00 90.69 165 ALA A C 1
ATOM 1238 O O . ALA A 1 165 ? -12.090 0.748 -1.991 1.00 90.69 165 ALA A O 1
ATOM 1239 N N . SER A 1 166 ? -11.874 -1.251 -1.013 1.00 93.31 166 SER A N 1
ATOM 1240 C CA . SER A 1 166 ? -11.033 -0.800 0.106 1.00 93.31 166 SER A CA 1
ATOM 1241 C C . SER A 1 166 ? -9.573 -0.512 -0.261 1.00 93.31 166 SER A C 1
ATOM 1243 O O . SER A 1 166 ? -8.807 -0.095 0.601 1.00 93.31 166 SER A O 1
ATOM 1245 N N . GLY A 1 167 ? -9.164 -0.767 -1.504 1.00 94.38 167 GLY A N 1
ATOM 1246 C CA . GLY A 1 167 ? -7.773 -0.693 -1.949 1.00 94.38 167 GLY A CA 1
ATOM 1247 C C . GLY A 1 167 ? -7.564 0.240 -3.144 1.00 94.38 167 GLY A C 1
ATOM 1248 O O . GLY A 1 167 ? -8.531 0.734 -3.735 1.00 94.38 167 GLY A O 1
ATOM 1249 N N . PRO A 1 168 ? -6.294 0.484 -3.522 1.00 94.88 168 PRO A N 1
ATOM 1250 C CA . PRO A 1 168 ? -5.961 1.277 -4.694 1.00 94.88 168 PRO A CA 1
ATOM 1251 C C . PRO A 1 168 ? -6.577 0.660 -5.952 1.00 94.88 168 PRO A C 1
ATOM 1253 O O . PRO A 1 168 ? -6.823 -0.547 -6.018 1.00 94.88 168 PRO A O 1
ATOM 1256 N N . ARG A 1 169 ? -6.777 1.476 -6.993 1.00 94.19 169 ARG A N 1
ATOM 1257 C CA . ARG A 1 169 ? -7.330 1.021 -8.283 1.00 94.19 169 ARG A CA 1
ATOM 1258 C C . ARG A 1 169 ? -6.350 1.279 -9.428 1.00 94.19 169 ARG A C 1
ATOM 1260 O O . ARG A 1 169 ? -6.643 2.108 -10.292 1.00 94.19 169 ARG A O 1
ATOM 1267 N N . PRO A 1 170 ? -5.170 0.635 -9.435 1.00 94.38 170 PRO A N 1
ATOM 1268 C CA . PRO A 1 170 ? -4.138 0.955 -10.398 1.00 94.38 170 PRO A CA 1
ATOM 1269 C C . PRO A 1 170 ? -4.578 0.659 -11.829 1.00 94.38 170 PRO A C 1
ATOM 1271 O O . PRO A 1 170 ? -5.293 -0.304 -12.113 1.00 94.38 170 PRO A O 1
ATOM 1274 N N . ARG A 1 171 ? -4.073 1.462 -12.755 1.00 94.12 171 ARG A N 1
ATOM 1275 C CA . ARG A 1 171 ? -4.095 1.178 -14.186 1.00 94.12 171 ARG A CA 1
ATOM 1276 C C . ARG A 1 171 ? -2.734 1.489 -14.779 1.00 94.12 171 ARG A C 1
ATOM 1278 O O . ARG A 1 171 ? -2.054 2.408 -14.330 1.00 94.12 171 ARG A O 1
ATOM 1285 N N . VAL A 1 172 ? -2.346 0.727 -15.795 1.00 95.69 172 VAL A N 1
ATOM 1286 C CA . VAL A 1 172 ? -1.090 0.957 -16.512 1.00 95.69 172 VAL A CA 1
ATOM 1287 C C . VAL A 1 172 ? -1.399 1.498 -17.889 1.00 95.69 172 VAL A C 1
ATOM 1289 O O . VAL A 1 172 ? -1.973 0.788 -18.718 1.00 95.69 172 VAL A O 1
ATOM 1292 N N . ASP A 1 173 ? -0.969 2.723 -18.149 1.00 94.25 173 ASP A N 1
ATOM 1293 C CA . ASP A 1 173 ? -0.951 3.319 -19.474 1.00 94.25 173 ASP A CA 1
ATOM 1294 C C . ASP A 1 173 ? 0.371 2.963 -20.154 1.00 94.25 173 ASP A C 1
ATOM 1296 O O . ASP A 1 173 ? 1.451 3.194 -19.614 1.00 94.25 173 ASP A O 1
ATOM 1300 N N . ALA A 1 174 ? 0.288 2.331 -21.323 1.00 93.44 174 ALA A N 1
ATOM 1301 C CA . ALA A 1 174 ? 1.452 1.833 -22.033 1.00 93.44 174 ALA A CA 1
ATOM 1302 C C . ALA A 1 174 ? 1.374 2.207 -23.504 1.00 93.44 174 ALA A C 1
ATOM 1304 O O . ALA A 1 174 ? 0.394 1.894 -24.183 1.00 93.44 174 ALA A O 1
ATOM 1305 N N . ILE A 1 175 ? 2.412 2.883 -23.985 1.00 92.31 175 ILE A N 1
ATOM 1306 C CA . ILE A 1 175 ? 2.468 3.420 -25.342 1.00 92.31 175 ILE A CA 1
ATOM 1307 C C . ILE A 1 175 ? 3.787 3.044 -26.007 1.00 92.31 175 ILE A C 1
ATOM 1309 O O . ILE A 1 175 ? 4.850 3.070 -25.386 1.00 92.31 175 ILE A O 1
ATOM 1313 N N . TRP A 1 176 ? 3.730 2.719 -27.295 1.00 91.88 176 TRP A N 1
ATOM 1314 C CA . TRP A 1 176 ? 4.929 2.562 -28.112 1.00 91.88 176 TRP A CA 1
ATOM 1315 C C . TRP A 1 176 ? 5.541 3.941 -28.368 1.00 91.88 176 TRP A C 1
ATOM 1317 O O . TRP A 1 176 ? 5.003 4.723 -29.146 1.00 91.88 176 TRP A O 1
ATOM 1327 N N . ALA A 1 177 ? 6.659 4.243 -27.706 1.00 90.50 177 ALA A N 1
ATOM 1328 C CA . ALA A 1 177 ? 7.399 5.489 -27.909 1.00 90.50 177 ALA A CA 1
ATOM 1329 C C . ALA A 1 177 ? 8.257 5.444 -29.185 1.00 90.50 177 ALA A C 1
ATOM 1331 O O . ALA A 1 177 ? 8.573 6.477 -29.769 1.00 90.50 177 ALA A O 1
ATOM 1332 N N . SER A 1 178 ? 8.640 4.242 -29.616 1.00 89.38 178 SER A N 1
ATOM 1333 C CA . SER A 1 178 ? 9.355 3.983 -30.866 1.00 89.38 178 SER A CA 1
ATOM 1334 C C . SER A 1 178 ? 9.019 2.578 -31.375 1.00 89.38 178 SER A C 1
ATOM 1336 O O . SER A 1 178 ? 8.225 1.855 -30.768 1.00 89.38 178 SER A O 1
ATOM 1338 N N . SER A 1 179 ? 9.643 2.149 -32.476 1.00 84.38 179 SER A N 1
ATOM 1339 C CA . SER A 1 179 ? 9.510 0.771 -32.955 1.00 84.38 179 SER A CA 1
ATOM 1340 C C . SER A 1 179 ? 10.032 -0.265 -31.955 1.00 84.38 179 SER A C 1
ATOM 1342 O O . SER A 1 179 ? 9.590 -1.400 -32.016 1.00 84.38 179 SER A O 1
ATOM 1344 N N . GLY A 1 180 ? 10.937 0.087 -31.042 1.00 90.69 180 GLY A N 1
ATOM 1345 C CA . GLY A 1 180 ? 11.560 -0.861 -30.114 1.00 90.69 180 GLY A CA 1
ATOM 1346 C C . GLY A 1 180 ? 11.327 -0.558 -28.640 1.00 90.69 180 GLY A C 1
ATOM 1347 O O . GLY A 1 180 ? 11.811 -1.314 -27.811 1.00 90.69 180 GLY A O 1
ATOM 1348 N N . THR A 1 181 ? 10.617 0.517 -28.297 1.00 94.81 181 THR A N 1
ATOM 1349 C CA . THR A 1 181 ? 10.516 0.995 -26.911 1.00 94.81 181 THR A CA 1
ATOM 1350 C C . THR A 1 181 ? 9.066 1.196 -26.508 1.00 94.81 181 THR A C 1
ATOM 1352 O O . THR A 1 181 ? 8.335 1.953 -27.155 1.00 94.81 181 THR A O 1
ATOM 1355 N N . ILE A 1 182 ? 8.671 0.566 -25.404 1.00 95.06 182 ILE A N 1
ATOM 1356 C CA . ILE A 1 182 ? 7.393 0.810 -24.738 1.00 95.06 182 ILE A CA 1
ATOM 1357 C C . ILE A 1 182 ? 7.624 1.705 -23.520 1.00 95.06 182 ILE A C 1
ATOM 1359 O O . ILE A 1 182 ? 8.527 1.453 -22.725 1.00 95.06 182 ILE A O 1
ATOM 1363 N N . ARG A 1 183 ? 6.832 2.770 -23.391 1.00 96.25 183 ARG A N 1
ATOM 1364 C CA . ARG A 1 183 ? 6.805 3.647 -22.217 1.00 96.25 183 ARG A CA 1
ATOM 1365 C C . ARG A 1 183 ? 5.605 3.284 -21.356 1.00 96.25 183 ARG A C 1
ATOM 1367 O O . ARG A 1 183 ? 4.532 3.012 -21.891 1.00 96.25 183 ARG A O 1
ATOM 1374 N N . LEU A 1 184 ? 5.808 3.291 -20.048 1.00 96.62 184 LEU A N 1
ATOM 1375 C CA . LEU A 1 184 ? 4.870 2.847 -19.032 1.00 96.62 184 LEU A CA 1
ATOM 1376 C C . LEU A 1 184 ? 4.593 3.992 -18.060 1.00 96.62 184 LEU A C 1
ATOM 1378 O O . LEU A 1 184 ? 5.517 4.655 -17.583 1.00 96.62 184 LEU A O 1
ATOM 1382 N N . THR A 1 185 ? 3.320 4.148 -17.730 1.00 96.56 185 THR A N 1
ATOM 1383 C CA . THR A 1 185 ? 2.844 4.996 -16.646 1.00 96.56 185 THR A CA 1
ATOM 1384 C C . THR A 1 185 ? 1.911 4.174 -15.764 1.00 96.56 185 THR A C 1
ATOM 1386 O O . THR A 1 185 ? 0.933 3.611 -16.255 1.00 96.56 185 THR A O 1
ATOM 1389 N N . LEU A 1 186 ? 2.203 4.094 -14.467 1.00 96.69 186 LEU A N 1
ATOM 1390 C CA . LEU A 1 186 ? 1.319 3.490 -13.470 1.00 96.69 186 LEU A CA 1
ATOM 1391 C C . LEU A 1 186 ? 0.515 4.599 -12.789 1.00 96.69 186 LEU A C 1
ATOM 1393 O O . LEU A 1 186 ? 1.093 5.483 -12.164 1.00 96.69 186 LEU A O 1
ATOM 1397 N N . VAL A 1 187 ? -0.809 4.540 -12.897 1.00 96.50 187 VAL A N 1
ATOM 1398 C CA . VAL A 1 187 ? -1.724 5.548 -12.350 1.00 96.50 187 VAL A CA 1
ATOM 1399 C C . VAL A 1 187 ? -2.592 4.914 -11.274 1.00 96.50 187 VAL A C 1
ATOM 1401 O O . VAL A 1 187 ? -3.219 3.887 -11.528 1.00 96.50 187 VAL A O 1
ATOM 1404 N N . ASN A 1 188 ? -2.704 5.551 -10.112 1.00 96.31 188 ASN A N 1
ATOM 1405 C CA . ASN A 1 188 ? -3.716 5.244 -9.109 1.00 96.31 188 ASN A CA 1
ATOM 1406 C C . ASN A 1 188 ? -4.711 6.408 -8.992 1.00 96.31 188 ASN A C 1
ATOM 1408 O O . ASN A 1 188 ? -4.456 7.349 -8.251 1.00 96.31 188 ASN A O 1
ATOM 1412 N N . PRO A 1 189 ? -5.859 6.359 -9.686 1.00 95.44 189 PRO A N 1
ATOM 1413 C CA . PRO A 1 189 ? -6.864 7.415 -9.627 1.00 95.44 189 PRO A CA 1
ATOM 1414 C C . PRO A 1 189 ? -7.689 7.405 -8.330 1.00 95.44 189 PRO A C 1
ATOM 1416 O O . PRO A 1 189 ? -8.497 8.304 -8.121 1.00 95.44 189 PRO A O 1
ATOM 1419 N N . SER A 1 190 ? -7.555 6.375 -7.490 1.00 95.81 190 SER A N 1
ATOM 1420 C CA . SER A 1 190 ? -8.363 6.227 -6.277 1.00 95.81 190 SER A CA 1
ATOM 1421 C C . SER A 1 190 ? -7.771 6.999 -5.086 1.00 95.81 190 SER A C 1
ATOM 1423 O O . SER A 1 190 ? -6.574 7.309 -5.096 1.00 95.81 190 SER A O 1
ATOM 1425 N N . PRO A 1 191 ? -8.568 7.274 -4.035 1.00 96.56 191 PRO A N 1
ATOM 1426 C CA . PRO A 1 191 ? -8.067 7.889 -2.808 1.00 96.56 191 PRO A CA 1
ATOM 1427 C C . PRO A 1 191 ? -7.312 6.903 -1.896 1.00 96.56 191 PRO A C 1
ATOM 1429 O O . PRO A 1 191 ? -6.766 7.316 -0.876 1.00 96.56 191 PRO A O 1
ATOM 1432 N N . HIS A 1 192 ? -7.271 5.611 -2.230 1.00 95.94 192 HIS A N 1
ATOM 1433 C CA . HIS A 1 192 ? -6.592 4.590 -1.429 1.00 95.94 192 HIS A CA 1
ATOM 1434 C C . HIS A 1 192 ? -5.134 4.452 -1.846 1.00 95.94 192 HIS A C 1
ATOM 1436 O O . HIS A 1 192 ? -4.801 4.620 -3.016 1.00 95.94 192 HIS A O 1
ATOM 1442 N N . ALA A 1 193 ? -4.274 4.087 -0.903 1.00 94.75 193 ALA A N 1
ATOM 1443 C CA . ALA A 1 193 ? -2.869 3.811 -1.161 1.00 94.75 193 ALA A CA 1
ATOM 1444 C C . ALA A 1 193 ? -2.568 2.310 -1.141 1.00 94.75 193 ALA A C 1
ATOM 1446 O O . ALA A 1 193 ? -3.298 1.538 -0.521 1.00 94.75 193 ALA A O 1
ATOM 1447 N N . SER A 1 194 ? -1.471 1.907 -1.780 1.00 95.12 194 SER A N 1
ATOM 1448 C CA . SER A 1 194 ? -0.861 0.602 -1.518 1.00 95.12 194 SER A CA 1
ATOM 1449 C C . SER A 1 194 ? -0.144 0.591 -0.165 1.00 95.12 194 SER A C 1
ATOM 1451 O O . SER A 1 194 ? 0.188 1.641 0.390 1.00 95.12 194 SER A O 1
ATOM 1453 N N . LEU A 1 195 ? 0.196 -0.600 0.320 1.00 93.00 195 LEU A N 1
ATOM 1454 C CA . LEU A 1 195 ? 1.203 -0.759 1.360 1.00 93.00 195 LEU A CA 1
ATOM 1455 C C . LEU A 1 195 ? 2.584 -0.372 0.813 1.00 93.00 195 LEU A C 1
ATOM 1457 O O . LEU A 1 195 ? 2.861 -0.462 -0.393 1.00 93.00 195 LEU A O 1
ATOM 1461 N N . VAL A 1 196 ? 3.461 0.041 1.722 1.00 93.12 196 VAL A N 1
ATOM 1462 C CA . VAL A 1 196 ? 4.882 0.214 1.440 1.00 93.12 196 VAL A CA 1
ATOM 1463 C C . VAL A 1 196 ? 5.510 -1.164 1.248 1.00 93.12 196 VAL A C 1
ATOM 1465 O O . VAL A 1 196 ? 5.445 -2.024 2.121 1.00 93.12 196 VAL A O 1
ATOM 1468 N N . ALA A 1 197 ? 6.095 -1.402 0.080 1.00 91.25 197 ALA A N 1
ATOM 1469 C CA . ALA A 1 197 ? 6.708 -2.682 -0.240 1.00 91.25 197 ALA A CA 1
ATOM 1470 C C . ALA A 1 197 ? 7.846 -2.493 -1.238 1.00 91.25 197 ALA A C 1
ATOM 1472 O O . ALA A 1 197 ? 7.680 -1.828 -2.255 1.00 91.25 197 ALA A O 1
ATOM 1473 N N . THR A 1 198 ? 8.987 -3.140 -0.996 1.00 86.25 198 THR A N 1
ATOM 1474 C CA . THR A 1 198 ? 10.154 -3.046 -1.888 1.00 86.25 198 THR A CA 1
ATOM 1475 C C . THR A 1 198 ? 9.875 -3.630 -3.275 1.00 86.25 198 THR A C 1
ATOM 1477 O O . THR A 1 198 ? 10.341 -3.094 -4.274 1.00 86.25 198 THR A O 1
ATOM 1480 N N . THR A 1 199 ? 9.117 -4.729 -3.341 1.00 85.56 199 THR A N 1
ATOM 1481 C CA . THR A 1 199 ? 8.810 -5.444 -4.595 1.00 85.56 199 THR A CA 1
ATOM 1482 C C . THR A 1 199 ? 7.320 -5.733 -4.797 1.00 85.56 199 THR A C 1
ATOM 1484 O O . THR A 1 199 ? 6.927 -6.206 -5.861 1.00 85.56 199 THR A O 1
ATOM 1487 N N . GLY A 1 200 ? 6.479 -5.451 -3.796 1.00 88.81 200 GLY A N 1
ATOM 1488 C CA . GLY A 1 200 ? 5.046 -5.769 -3.815 1.00 88.81 200 GLY A CA 1
ATOM 1489 C C . GLY A 1 200 ? 4.205 -4.858 -4.711 1.00 88.81 200 GLY A C 1
ATOM 1490 O O . GLY A 1 200 ? 3.105 -5.241 -5.094 1.00 88.81 200 GLY A O 1
ATOM 1491 N N . ASN A 1 201 ? 4.723 -3.682 -5.086 1.00 95.56 201 ASN A N 1
ATOM 1492 C CA . ASN A 1 201 ? 4.057 -2.789 -6.032 1.00 95.56 201 ASN A CA 1
ATOM 1493 C C . ASN A 1 201 ? 4.876 -2.714 -7.322 1.00 95.56 201 ASN A C 1
ATOM 1495 O O . ASN A 1 201 ? 6.015 -2.241 -7.316 1.00 95.56 201 ASN A O 1
ATOM 1499 N N . PHE A 1 202 ? 4.317 -3.202 -8.427 1.00 96.19 202 PHE A N 1
ATOM 1500 C CA . PHE A 1 202 ? 5.060 -3.373 -9.672 1.00 96.19 202 PHE A CA 1
ATOM 1501 C C . PHE A 1 202 ? 4.218 -3.166 -10.928 1.00 96.19 202 PHE A C 1
ATOM 1503 O O . PHE A 1 202 ? 2.999 -3.334 -10.927 1.00 96.19 202 PHE A O 1
ATOM 1510 N N . VAL A 1 203 ? 4.917 -2.886 -12.028 1.00 97.06 203 VAL A N 1
ATOM 1511 C CA . VAL A 1 203 ? 4.454 -3.076 -13.404 1.00 97.06 203 VAL A CA 1
ATOM 1512 C C . VAL A 1 203 ? 5.342 -4.127 -14.057 1.00 97.06 203 VAL A C 1
ATOM 1514 O O . VAL A 1 203 ? 6.558 -3.977 -14.098 1.00 97.06 203 VAL A O 1
ATOM 1517 N N . GLU A 1 204 ? 4.739 -5.197 -14.558 1.00 96.94 204 GLU A N 1
ATOM 1518 C CA . GLU A 1 204 ? 5.408 -6.290 -15.257 1.00 96.94 204 GLU A CA 1
ATOM 1519 C C . GLU A 1 204 ? 5.119 -6.194 -16.753 1.00 96.94 204 GLU A C 1
ATOM 1521 O O . GLU A 1 204 ? 3.968 -6.072 -17.170 1.00 96.94 204 GLU A O 1
ATOM 1526 N N . VAL A 1 205 ? 6.169 -6.276 -17.558 1.00 96.62 205 VAL A N 1
ATOM 1527 C CA . VAL A 1 205 ? 6.114 -6.307 -19.016 1.00 96.62 205 VAL A CA 1
ATOM 1528 C C . VAL A 1 205 ? 6.636 -7.660 -19.470 1.00 96.62 205 VAL A C 1
ATOM 1530 O O . VAL A 1 205 ? 7.822 -7.927 -19.309 1.00 96.62 205 VAL A O 1
ATOM 1533 N N . VAL A 1 206 ? 5.769 -8.498 -20.035 1.00 95.31 206 VAL A N 1
ATOM 1534 C CA . VAL A 1 206 ? 6.089 -9.844 -20.533 1.00 95.31 206 VAL A CA 1
ATOM 1535 C C . VAL A 1 206 ? 6.163 -9.830 -22.058 1.00 95.31 206 VAL A C 1
ATOM 1537 O O . VAL A 1 206 ? 5.257 -9.338 -22.733 1.00 95.31 206 VAL A O 1
ATOM 1540 N N . PHE A 1 207 ? 7.244 -10.375 -22.605 1.00 93.12 207 PHE A N 1
ATOM 1541 C CA . PHE A 1 207 ? 7.619 -10.300 -24.014 1.00 93.12 207 PHE A CA 1
ATOM 1542 C C . PHE A 1 207 ? 8.083 -11.684 -24.533 1.00 93.12 207 PHE A C 1
ATOM 1544 O O . PHE A 1 207 ? 9.263 -12.016 -24.471 1.00 93.12 207 PHE A O 1
ATOM 1551 N N . PRO A 1 208 ? 7.182 -12.522 -25.082 1.00 80.56 208 PRO A N 1
ATOM 1552 C CA . PRO A 1 208 ? 7.423 -13.962 -25.269 1.00 80.56 208 PRO A CA 1
ATOM 1553 C C . PRO A 1 208 ? 8.424 -14.368 -26.374 1.00 80.56 208 PRO A C 1
ATOM 1555 O O . PRO A 1 208 ? 8.651 -15.558 -26.568 1.00 80.56 208 PRO A O 1
ATOM 1558 N N . ALA A 1 209 ? 9.030 -13.432 -27.112 1.00 83.50 209 ALA A N 1
ATOM 1559 C CA . ALA A 1 209 ? 9.864 -13.758 -28.280 1.00 83.50 209 ALA A CA 1
ATOM 1560 C C . ALA A 1 209 ? 10.991 -12.745 -28.568 1.00 83.50 209 ALA A C 1
ATOM 1562 O O . ALA A 1 209 ? 11.442 -12.614 -29.705 1.00 83.50 209 ALA A O 1
ATOM 1563 N N . THR A 1 210 ? 11.417 -11.972 -27.570 1.00 88.38 210 THR A N 1
ATOM 1564 C CA . THR A 1 210 ? 12.519 -11.005 -27.705 1.00 88.38 210 THR A CA 1
ATOM 1565 C C . THR A 1 210 ? 13.252 -10.873 -26.375 1.00 88.38 210 THR A C 1
ATOM 1567 O O . THR A 1 210 ? 12.885 -11.518 -25.399 1.00 88.38 210 THR A O 1
ATOM 1570 N N . VAL A 1 211 ? 14.280 -10.031 -26.336 1.00 89.38 211 VAL A N 1
ATOM 1571 C CA . VAL A 1 211 ? 15.028 -9.705 -25.120 1.00 89.38 211 VAL A CA 1
ATOM 1572 C C . VAL A 1 211 ? 14.947 -8.201 -24.888 1.00 89.38 211 VAL A C 1
ATOM 1574 O O . VAL A 1 211 ? 15.029 -7.406 -25.835 1.00 89.38 211 VAL A O 1
ATOM 1577 N N . ALA A 1 212 ? 14.782 -7.805 -23.629 1.00 91.88 212 ALA A N 1
ATOM 1578 C CA . ALA A 1 212 ? 14.914 -6.414 -23.226 1.00 91.88 212 ALA A CA 1
ATOM 1579 C C . ALA A 1 212 ? 16.387 -5.984 -23.359 1.00 91.88 212 ALA A C 1
ATOM 1581 O O . ALA A 1 212 ? 17.286 -6.573 -22.769 1.00 91.88 212 ALA A O 1
ATOM 1582 N N . ARG A 1 213 ? 16.625 -4.964 -24.184 1.00 91.69 213 ARG A N 1
ATOM 1583 C CA . ARG A 1 213 ? 17.931 -4.342 -24.413 1.00 91.69 213 ARG A CA 1
ATOM 1584 C C . ARG A 1 213 ? 18.306 -3.401 -23.275 1.00 91.69 213 ARG A C 1
ATOM 1586 O O . ARG A 1 213 ? 19.462 -3.379 -22.873 1.00 91.69 213 ARG A O 1
ATOM 1593 N N . ASP A 1 214 ? 17.356 -2.574 -22.853 1.00 93.38 214 ASP A N 1
ATOM 1594 C CA . ASP A 1 214 ? 17.590 -1.511 -21.880 1.00 93.38 214 ASP A CA 1
ATOM 1595 C C . ASP A 1 214 ? 16.302 -1.165 -21.121 1.00 93.38 214 ASP A C 1
ATOM 1597 O O . ASP A 1 214 ? 15.196 -1.339 -21.647 1.00 93.38 214 ASP A O 1
ATOM 1601 N N . ILE A 1 215 ? 16.457 -0.657 -19.899 1.00 96.06 215 ILE A N 1
ATOM 1602 C CA . ILE A 1 215 ? 15.367 -0.228 -19.023 1.00 96.06 215 ILE A CA 1
ATOM 1603 C C . ILE A 1 215 ? 15.657 1.190 -18.542 1.00 96.06 215 ILE A C 1
ATOM 1605 O O . ILE A 1 215 ? 16.656 1.453 -17.878 1.00 96.06 215 ILE A O 1
ATOM 1609 N N . THR A 1 216 ? 14.727 2.102 -18.803 1.00 96.62 216 THR A N 1
ATOM 1610 C CA . THR A 1 216 ? 14.707 3.417 -18.162 1.00 96.62 216 THR A CA 1
ATOM 1611 C C . THR A 1 216 ? 13.759 3.360 -16.974 1.00 96.62 216 THR A C 1
ATOM 1613 O O . THR A 1 216 ? 12.589 3.027 -17.143 1.00 96.62 216 THR A O 1
ATOM 1616 N N . LEU A 1 217 ? 14.248 3.680 -15.774 1.00 95.25 217 LEU A N 1
ATOM 1617 C CA . LEU A 1 217 ? 13.429 3.619 -14.560 1.00 95.25 217 LEU A CA 1
ATOM 1618 C C . LEU A 1 217 ? 12.419 4.765 -14.461 1.00 95.25 217 LEU A C 1
ATOM 1620 O O . LEU A 1 217 ? 11.325 4.556 -13.959 1.00 95.25 217 LEU A O 1
ATOM 1624 N N . GLY A 1 218 ? 12.748 5.972 -14.925 1.00 94.06 218 GLY A N 1
ATOM 1625 C CA . GLY A 1 218 ? 11.904 7.139 -14.658 1.00 94.06 218 GLY A CA 1
ATOM 1626 C C . GLY A 1 218 ? 11.699 7.336 -13.153 1.00 94.06 218 GLY A C 1
ATOM 1627 O O . GLY A 1 218 ? 12.673 7.420 -12.411 1.00 94.06 218 GLY A O 1
ATOM 1628 N N . GLN A 1 219 ? 10.441 7.392 -12.712 1.00 93.81 219 GLN A N 1
ATOM 1629 C CA . GLN A 1 219 ? 10.063 7.517 -11.298 1.00 93.81 219 GLN A CA 1
ATOM 1630 C C . GLN A 1 219 ? 9.956 6.172 -10.556 1.00 93.81 219 GLN A C 1
ATOM 1632 O O . GLN A 1 219 ? 9.685 6.161 -9.356 1.00 93.81 219 GLN A O 1
ATOM 1637 N N . PHE A 1 220 ? 10.150 5.039 -11.235 1.00 94.69 220 PHE A N 1
ATOM 1638 C CA . PHE A 1 220 ? 10.164 3.734 -10.577 1.00 94.69 220 PHE A CA 1
ATOM 1639 C C . PHE A 1 220 ? 11.404 3.592 -9.681 1.00 94.69 220 PHE A C 1
ATOM 1641 O O . PHE A 1 220 ? 12.493 4.064 -10.002 1.00 94.69 220 PHE A O 1
ATOM 1648 N N . SER A 1 221 ? 11.241 2.910 -8.549 1.00 92.12 221 SER A N 1
ATOM 1649 C CA . SER A 1 221 ? 12.279 2.733 -7.527 1.00 92.12 221 SER A CA 1
ATOM 1650 C C . SER A 1 221 ? 13.336 1.692 -7.911 1.00 92.12 221 SER A C 1
ATOM 1652 O O . SER A 1 221 ? 14.431 1.693 -7.355 1.00 92.12 221 SER A O 1
ATOM 1654 N N . GLY A 1 222 ? 13.030 0.802 -8.857 1.00 93.75 222 GLY A N 1
ATOM 1655 C CA . GLY A 1 222 ? 13.962 -0.212 -9.341 1.00 93.75 222 GLY A CA 1
ATOM 1656 C C . GLY A 1 222 ? 13.352 -1.091 -10.425 1.00 93.75 222 GLY A C 1
ATOM 1657 O O . GLY A 1 222 ? 12.174 -0.953 -10.757 1.00 93.75 222 GLY A O 1
ATOM 1658 N N . ALA A 1 223 ? 14.153 -2.005 -10.971 1.00 96.19 223 ALA A N 1
ATOM 1659 C CA . ALA A 1 223 ? 13.678 -2.989 -11.931 1.00 96.19 223 ALA A CA 1
ATOM 1660 C C . ALA A 1 223 ? 14.406 -4.328 -11.803 1.00 96.19 223 ALA A C 1
ATOM 1662 O O . ALA A 1 223 ? 15.564 -4.383 -11.393 1.00 96.19 223 ALA A O 1
ATOM 1663 N N . GLU A 1 224 ? 13.727 -5.400 -12.200 1.00 95.75 224 GLU A N 1
ATOM 1664 C CA . GLU A 1 224 ? 14.278 -6.749 -12.260 1.00 95.75 224 GLU A CA 1
ATOM 1665 C C . GLU A 1 224 ? 13.913 -7.441 -13.564 1.00 95.75 224 GLU A C 1
ATOM 1667 O O . GLU A 1 224 ? 12.785 -7.358 -14.052 1.00 95.75 224 GLU A O 1
ATOM 1672 N N . TYR A 1 225 ? 14.882 -8.187 -14.080 1.00 96.19 225 TYR A N 1
ATOM 1673 C CA . TYR A 1 225 ? 14.684 -9.134 -15.161 1.00 96.19 225 TYR A CA 1
ATOM 1674 C C . TYR A 1 225 ? 14.196 -10.463 -14.590 1.00 96.19 225 TYR A C 1
ATOM 1676 O O . TYR A 1 225 ? 14.679 -10.931 -13.552 1.00 96.19 225 TYR A O 1
ATOM 1684 N N . GLY A 1 226 ? 13.238 -11.080 -15.268 1.00 95.12 226 GLY A N 1
ATOM 1685 C CA . GLY A 1 226 ? 12.688 -12.346 -14.824 1.00 95.12 226 GLY A CA 1
ATOM 1686 C C . GLY A 1 226 ? 12.076 -13.177 -15.931 1.00 95.12 226 GLY A C 1
ATOM 1687 O O . GLY A 1 226 ? 11.944 -12.759 -17.084 1.00 95.12 226 GLY A O 1
ATOM 1688 N N . ARG A 1 227 ? 11.709 -14.389 -15.538 1.00 94.38 227 ARG A N 1
ATOM 1689 C CA . ARG A 1 227 ? 10.898 -15.302 -16.318 1.00 94.38 227 ARG A CA 1
ATOM 1690 C C . ARG A 1 227 ? 9.529 -15.415 -15.667 1.00 94.38 227 ARG A C 1
ATOM 1692 O O . ARG A 1 227 ? 9.451 -15.653 -14.463 1.00 94.38 227 ARG A O 1
ATOM 1699 N N . VAL A 1 228 ? 8.488 -15.228 -16.465 1.00 92.94 228 VAL A N 1
ATOM 1700 C CA . VAL A 1 228 ? 7.105 -15.509 -16.096 1.00 92.94 228 VAL A CA 1
ATOM 1701 C C . VAL A 1 228 ? 6.745 -16.883 -16.635 1.00 92.94 228 VAL A C 1
ATOM 1703 O O . VAL A 1 228 ? 6.833 -17.113 -17.847 1.00 92.94 228 VAL A O 1
ATOM 1706 N N . ASP A 1 229 ? 6.401 -17.788 -15.725 1.00 87.62 229 ASP A N 1
ATOM 1707 C CA . ASP A 1 229 ? 5.976 -19.148 -16.042 1.00 87.62 229 ASP A CA 1
ATOM 1708 C C . ASP A 1 229 ? 4.477 -19.181 -16.404 1.00 87.62 229 ASP A C 1
ATOM 1710 O O . ASP A 1 229 ? 3.769 -18.174 -16.319 1.00 87.62 229 ASP A O 1
ATOM 1714 N N . ALA A 1 230 ? 3.978 -20.328 -16.875 1.00 83.38 230 ALA A N 1
ATOM 1715 C CA . ALA A 1 230 ? 2.606 -20.450 -17.388 1.00 83.38 230 ALA A CA 1
ATOM 1716 C C . ALA A 1 230 ? 1.518 -20.186 -16.327 1.00 83.38 230 ALA A C 1
ATOM 1718 O O . ALA A 1 230 ? 0.400 -19.811 -16.672 1.00 83.38 230 ALA A O 1
ATOM 1719 N N . ASP A 1 231 ? 1.851 -20.352 -15.046 1.00 84.94 231 ASP A N 1
ATOM 1720 C CA . ASP A 1 231 ? 1.001 -20.021 -13.897 1.00 84.94 231 ASP A CA 1
ATOM 1721 C C . ASP A 1 231 ? 1.032 -18.521 -13.535 1.00 84.94 231 ASP A C 1
ATOM 1723 O O . ASP A 1 231 ? 0.358 -18.077 -12.607 1.00 84.94 231 ASP A O 1
ATOM 1727 N N . GLY A 1 232 ? 1.811 -17.722 -14.270 1.00 84.69 232 GLY A N 1
ATOM 1728 C CA . GLY A 1 232 ? 1.988 -16.297 -14.037 1.00 84.69 232 GLY A CA 1
ATOM 1729 C C . GLY A 1 232 ? 2.949 -15.966 -12.895 1.00 84.69 232 GLY A C 1
ATOM 1730 O O . GLY A 1 232 ? 3.036 -14.784 -12.539 1.00 84.69 232 GLY A O 1
ATOM 1731 N N . SER A 1 233 ? 3.649 -16.954 -12.327 1.00 89.38 233 SER A N 1
ATOM 1732 C CA . SER A 1 233 ? 4.685 -16.744 -11.316 1.00 89.38 233 SER A CA 1
ATOM 1733 C C . SER A 1 233 ? 5.931 -16.120 -11.939 1.00 89.38 233 SER A C 1
ATOM 1735 O O . SER A 1 233 ? 6.283 -16.403 -13.081 1.00 89.38 233 SER A O 1
ATOM 1737 N N . PHE A 1 234 ? 6.587 -15.227 -11.199 1.00 92.44 234 PHE A N 1
ATOM 1738 C CA . PHE A 1 234 ? 7.790 -14.537 -11.657 1.00 92.44 234 PHE A CA 1
ATOM 1739 C C . PHE A 1 234 ? 9.002 -15.029 -10.890 1.00 92.44 234 PHE A C 1
ATOM 1741 O O . PHE A 1 234 ? 9.017 -15.030 -9.657 1.00 92.44 234 PHE A O 1
ATOM 1748 N N . ARG A 1 235 ? 10.053 -15.356 -11.632 1.00 94.44 235 ARG A N 1
ATOM 1749 C CA . ARG A 1 235 ? 11.345 -15.752 -11.086 1.00 94.44 235 ARG A CA 1
ATOM 1750 C C . ARG A 1 235 ? 12.445 -14.889 -11.677 1.00 94.44 235 ARG A C 1
ATOM 1752 O O . ARG A 1 235 ? 12.550 -14.767 -12.894 1.00 94.44 235 ARG A O 1
ATOM 1759 N N . ARG A 1 236 ? 13.298 -14.331 -10.819 1.00 95.06 236 ARG A N 1
ATOM 1760 C CA . ARG A 1 236 ? 14.473 -13.564 -11.253 1.00 95.06 236 ARG A CA 1
ATOM 1761 C C . ARG A 1 236 ? 15.415 -14.452 -12.065 1.00 95.06 236 ARG A C 1
ATOM 1763 O O . ARG A 1 236 ? 15.738 -15.560 -11.637 1.00 95.06 236 ARG A O 1
ATOM 1770 N N . VAL A 1 237 ? 15.871 -13.943 -13.204 1.00 95.12 237 VAL A N 1
ATOM 1771 C CA . VAL A 1 237 ? 16.875 -14.585 -14.066 1.00 95.12 237 VAL A CA 1
ATOM 1772 C C . VAL A 1 237 ? 17.801 -13.515 -14.657 1.00 95.12 237 VAL A C 1
ATOM 1774 O O . VAL A 1 237 ? 17.450 -12.331 -14.638 1.00 95.12 237 VAL A O 1
ATOM 1777 N N . PRO A 1 238 ? 18.986 -13.884 -15.174 1.00 92.88 238 PRO A N 1
ATOM 1778 C CA . PRO A 1 238 ? 19.835 -12.948 -15.901 1.00 92.88 238 PRO A CA 1
ATOM 1779 C C . PRO A 1 238 ? 19.108 -12.307 -17.101 1.00 92.88 238 PRO A C 1
ATOM 1781 O O . PRO A 1 238 ? 18.233 -12.944 -17.689 1.00 92.88 238 PRO A O 1
ATOM 1784 N N . PRO A 1 239 ? 19.491 -11.089 -17.536 1.00 91.31 239 PRO A N 1
ATOM 1785 C CA . PRO A 1 239 ? 18.783 -10.366 -18.599 1.00 91.31 239 PRO A CA 1
ATOM 1786 C C . PRO A 1 239 ? 18.607 -11.136 -19.915 1.00 91.31 239 PRO A C 1
ATOM 1788 O O . PRO A 1 239 ? 17.592 -10.977 -20.583 1.00 91.31 239 PRO A O 1
ATOM 1791 N N . HIS A 1 240 ? 19.574 -11.981 -20.283 1.00 88.50 240 HIS A N 1
ATOM 1792 C CA . HIS A 1 240 ? 19.537 -12.759 -21.526 1.00 88.50 240 HIS A CA 1
ATOM 1793 C C . HIS A 1 240 ? 18.544 -13.932 -21.495 1.00 88.50 240 HIS A C 1
ATOM 1795 O O . HIS A 1 240 ? 18.122 -14.383 -22.555 1.00 88.50 240 HIS A O 1
ATOM 1801 N N . ASP A 1 241 ? 18.146 -14.383 -20.303 1.00 90.19 241 ASP A N 1
ATOM 1802 C CA . ASP A 1 241 ? 17.190 -15.479 -20.094 1.00 90.19 241 ASP A CA 1
ATOM 1803 C C . ASP A 1 241 ? 15.771 -14.976 -19.781 1.00 90.19 241 ASP A C 1
ATOM 1805 O O . ASP A 1 241 ? 14.839 -15.767 -19.593 1.00 90.19 241 ASP A O 1
ATOM 1809 N N . ALA A 1 242 ? 15.605 -13.658 -19.669 1.00 94.12 242 ALA A N 1
ATOM 1810 C CA . ALA A 1 242 ? 14.368 -13.033 -19.242 1.00 94.12 242 ALA A CA 1
ATOM 1811 C C . ALA A 1 242 ? 13.341 -12.976 -20.377 1.00 94.12 242 ALA A C 1
ATOM 1813 O O . ALA A 1 242 ? 13.649 -12.558 -21.491 1.00 94.12 242 ALA A O 1
ATOM 1814 N N . ASN A 1 243 ? 12.094 -13.325 -20.059 1.00 94.75 243 ASN A N 1
ATOM 1815 C CA . ASN A 1 243 ? 10.930 -13.044 -20.906 1.00 94.75 243 ASN A CA 1
ATOM 1816 C C . ASN A 1 243 ? 10.043 -11.942 -20.305 1.00 94.75 243 ASN A C 1
ATOM 1818 O O . ASN A 1 243 ? 8.964 -11.669 -20.830 1.00 94.75 243 ASN A O 1
ATOM 1822 N N . ALA A 1 244 ? 10.463 -11.352 -19.184 1.00 96.31 244 ALA A N 1
ATOM 1823 C CA . ALA A 1 244 ? 9.739 -10.306 -18.498 1.00 96.31 244 ALA A CA 1
ATOM 1824 C C . ALA A 1 244 ? 10.673 -9.324 -17.782 1.00 96.31 244 ALA A C 1
ATOM 1826 O O . ALA A 1 244 ? 11.780 -9.663 -17.359 1.00 96.31 244 ALA A O 1
ATOM 1827 N N . VAL A 1 245 ? 10.183 -8.101 -17.606 1.00 97.06 245 VAL A N 1
ATOM 1828 C CA . VAL A 1 245 ? 10.792 -7.065 -16.768 1.00 97.06 245 VAL A CA 1
ATOM 1829 C C . VAL A 1 245 ? 9.739 -6.564 -15.794 1.00 97.06 245 VAL A C 1
ATOM 1831 O O . VAL A 1 245 ? 8.636 -6.215 -16.213 1.00 97.06 245 VAL A O 1
ATOM 1834 N N . ARG A 1 246 ? 10.083 -6.487 -14.509 1.00 96.88 246 ARG A N 1
ATOM 1835 C CA . ARG A 1 246 ? 9.287 -5.802 -13.487 1.00 96.88 246 ARG A CA 1
ATOM 1836 C C . ARG A 1 246 ? 9.931 -4.477 -13.132 1.00 96.88 246 ARG A C 1
ATOM 1838 O O . ARG A 1 246 ? 11.104 -4.464 -12.785 1.00 96.88 246 ARG A O 1
ATOM 1845 N N . LEU A 1 247 ? 9.168 -3.392 -13.189 1.00 97.31 247 LEU A N 1
ATOM 1846 C CA . LEU A 1 247 ? 9.531 -2.106 -12.602 1.00 97.31 247 LEU A CA 1
ATOM 1847 C C . LEU A 1 247 ? 8.758 -1.942 -11.295 1.00 97.31 247 LEU A C 1
ATOM 1849 O O . LEU A 1 247 ? 7.539 -2.109 -11.282 1.00 97.31 247 LEU A O 1
ATOM 1853 N N . TYR A 1 248 ? 9.452 -1.614 -10.212 1.00 95.50 248 TYR A N 1
ATOM 1854 C CA . TYR A 1 248 ? 8.879 -1.534 -8.870 1.00 95.50 248 TYR A CA 1
ATOM 1855 C C . TYR A 1 248 ? 8.699 -0.090 -8.426 1.00 95.50 248 TYR A C 1
ATOM 1857 O O . TYR A 1 248 ? 9.504 0.776 -8.766 1.00 95.50 248 TYR A O 1
ATOM 1865 N N . THR A 1 249 ? 7.676 0.161 -7.620 1.00 95.12 249 THR A N 1
ATOM 1866 C CA . THR A 1 249 ? 7.567 1.381 -6.818 1.00 95.12 249 THR A CA 1
ATOM 1867 C C . THR A 1 249 ? 7.444 0.998 -5.352 1.00 95.12 249 THR A C 1
ATOM 1869 O O . THR A 1 249 ? 6.743 0.051 -5.009 1.00 95.12 249 THR A O 1
ATOM 1872 N N . THR A 1 250 ? 8.113 1.724 -4.464 1.00 94.44 250 THR A N 1
ATOM 1873 C CA . THR A 1 250 ? 8.040 1.434 -3.027 1.00 94.44 250 THR A CA 1
ATOM 1874 C C . THR A 1 250 ? 6.634 1.680 -2.466 1.00 94.44 250 THR A C 1
ATOM 1876 O O . THR A 1 250 ? 6.201 0.996 -1.543 1.00 94.44 250 THR A O 1
ATOM 1879 N N . TYR A 1 251 ? 5.897 2.637 -3.033 1.00 95.06 251 TYR A N 1
ATOM 1880 C CA . TYR A 1 251 ? 4.569 3.039 -2.578 1.00 95.06 251 TYR A CA 1
ATOM 1881 C C . TYR A 1 251 ? 3.772 3.637 -3.735 1.00 95.06 251 TYR A C 1
ATOM 1883 O O . TYR A 1 251 ? 4.313 4.375 -4.563 1.00 95.06 251 TYR A O 1
ATOM 1891 N N . LEU A 1 252 ? 2.480 3.328 -3.793 1.00 95.62 252 LEU A N 1
ATOM 1892 C CA . LEU A 1 252 ? 1.541 3.915 -4.737 1.00 95.62 252 LEU A CA 1
ATOM 1893 C C . LEU A 1 252 ? 0.467 4.669 -3.951 1.00 95.62 252 LEU A C 1
ATOM 1895 O O . LEU A 1 252 ? -0.510 4.084 -3.485 1.00 95.62 252 LEU A O 1
ATOM 1899 N N . GLY A 1 253 ? 0.686 5.972 -3.775 1.00 95.12 253 GLY A N 1
ATOM 1900 C CA . GLY A 1 253 ? -0.196 6.835 -2.994 1.00 95.12 253 GLY A CA 1
ATOM 1901 C C . GLY A 1 253 ? -1.529 7.170 -3.679 1.00 95.12 253 GLY A C 1
ATOM 1902 O O . GLY A 1 253 ? -1.739 6.818 -4.846 1.00 95.12 253 GLY A O 1
ATOM 1903 N N . PRO A 1 254 ? -2.424 7.882 -2.973 1.00 94.62 254 PRO A N 1
ATOM 1904 C CA . PRO A 1 254 ? -3.679 8.387 -3.526 1.00 94.62 254 PRO A CA 1
ATOM 1905 C C . PRO A 1 254 ? -3.427 9.339 -4.697 1.00 94.62 254 PRO A C 1
ATOM 1907 O O . PRO A 1 254 ? -2.590 10.235 -4.585 1.00 94.62 254 PRO A O 1
ATOM 1910 N N . GLY A 1 255 ? -4.134 9.161 -5.814 1.00 93.81 255 GLY A N 1
ATOM 1911 C CA . GLY A 1 255 ? -3.967 10.019 -6.997 1.00 93.81 255 GLY A CA 1
ATOM 1912 C C . GLY A 1 255 ? -2.586 9.937 -7.667 1.00 93.81 255 GLY A C 1
ATOM 1913 O O . GLY A 1 255 ? -2.276 10.778 -8.507 1.00 93.81 255 GLY A O 1
ATOM 1914 N N . ALA A 1 256 ? -1.733 8.981 -7.281 1.00 95.06 256 ALA A N 1
ATOM 1915 C CA . ALA A 1 256 ? -0.347 8.936 -7.728 1.00 95.06 256 ALA A CA 1
ATOM 1916 C C . ALA A 1 256 ? -0.219 8.586 -9.216 1.00 95.06 256 ALA A C 1
ATOM 1918 O O . ALA A 1 256 ? -0.933 7.727 -9.741 1.00 95.06 256 ALA A O 1
ATOM 1919 N N . GLU A 1 257 ? 0.770 9.196 -9.864 1.00 96.50 257 GLU A N 1
ATOM 1920 C CA . GLU A 1 257 ? 1.187 8.887 -11.226 1.00 96.50 257 GLU A CA 1
ATOM 1921 C C . GLU A 1 257 ? 2.698 8.621 -11.235 1.00 96.50 257 GLU A C 1
ATOM 1923 O O . GLU A 1 257 ? 3.494 9.512 -10.944 1.00 96.50 257 GLU A O 1
ATOM 1928 N N . VAL A 1 258 ? 3.095 7.382 -11.536 1.00 95.69 258 VAL A N 1
ATOM 1929 C CA . VAL A 1 258 ? 4.499 6.968 -11.661 1.00 95.69 258 VAL A CA 1
ATOM 1930 C C . VAL A 1 258 ? 4.829 6.863 -13.144 1.00 95.69 258 VAL A C 1
ATOM 1932 O O . VAL A 1 258 ? 4.346 5.969 -13.842 1.00 95.69 258 VAL A O 1
ATOM 1935 N N . THR A 1 259 ? 5.639 7.797 -13.628 1.00 95.44 259 THR A N 1
ATOM 1936 C CA . THR A 1 259 ? 5.908 8.020 -15.054 1.00 95.44 259 THR A CA 1
ATOM 1937 C C . THR A 1 259 ? 7.361 7.734 -15.433 1.00 95.44 259 THR A C 1
ATOM 1939 O O . THR A 1 259 ? 8.236 7.508 -14.594 1.00 95.44 259 THR A O 1
ATOM 1942 N N . GLY A 1 260 ? 7.639 7.758 -16.739 1.00 91.12 260 GLY A N 1
ATOM 1943 C CA . GLY A 1 260 ? 9.001 7.733 -17.280 1.00 91.12 260 GLY A CA 1
ATOM 1944 C C . GLY A 1 260 ? 9.647 6.348 -17.343 1.00 91.12 260 GLY A C 1
ATOM 1945 O O . GLY A 1 260 ? 10.740 6.230 -17.894 1.00 91.12 260 GLY A O 1
ATOM 1946 N N . GLY A 1 261 ? 8.973 5.310 -16.842 1.00 96.56 261 GLY A N 1
ATOM 1947 C CA . GLY A 1 261 ? 9.398 3.927 -17.015 1.00 96.56 261 GLY A CA 1
ATOM 1948 C C . GLY A 1 261 ? 9.374 3.540 -18.492 1.00 96.56 261 GLY A C 1
ATOM 1949 O O . GLY A 1 261 ? 8.397 3.814 -19.192 1.00 96.56 261 GLY A O 1
ATOM 1950 N N . ALA A 1 262 ? 10.431 2.912 -18.996 1.00 97.06 262 ALA A N 1
ATOM 1951 C CA . ALA A 1 262 ? 10.463 2.416 -20.365 1.00 97.06 262 ALA A CA 1
ATOM 1952 C C . ALA A 1 262 ? 11.267 1.123 -20.486 1.00 97.06 262 ALA A C 1
ATOM 1954 O O . ALA A 1 262 ? 12.295 0.958 -19.834 1.00 97.06 262 ALA A O 1
ATOM 1955 N N . VAL A 1 263 ? 10.812 0.235 -21.368 1.00 96.81 263 VAL A N 1
ATOM 1956 C CA . VAL A 1 263 ? 11.517 -0.999 -21.731 1.00 96.81 263 VAL A CA 1
ATOM 1957 C C . VAL A 1 263 ? 11.810 -0.949 -23.222 1.00 96.81 263 VAL A C 1
ATOM 1959 O O . VAL A 1 263 ? 10.901 -0.811 -24.045 1.00 96.81 263 VAL A O 1
ATOM 1962 N N . SER A 1 264 ? 13.091 -1.034 -23.568 1.00 95.50 264 SER A N 1
ATOM 1963 C CA . SER A 1 264 ? 13.557 -1.119 -24.949 1.00 95.50 264 SER A CA 1
ATOM 1964 C C . SER A 1 264 ? 13.932 -2.554 -25.275 1.00 95.50 264 SER A C 1
ATOM 1966 O O . SER A 1 264 ? 14.582 -3.219 -24.477 1.00 95.50 264 SER A O 1
ATOM 1968 N N . PHE A 1 265 ? 13.565 -3.028 -26.458 1.00 94.69 265 PHE A N 1
ATOM 1969 C CA . PHE A 1 265 ? 13.793 -4.397 -26.912 1.00 94.69 265 PHE A CA 1
ATOM 1970 C C . PHE A 1 265 ? 14.863 -4.448 -28.002 1.00 94.69 265 PHE A C 1
ATOM 1972 O O . PHE A 1 265 ? 15.016 -3.507 -28.782 1.00 94.69 265 PHE A O 1
ATOM 1979 N N . VAL A 1 266 ? 15.586 -5.568 -28.086 1.00 91.88 266 VAL A N 1
ATOM 1980 C CA . VAL A 1 266 ? 16.543 -5.820 -29.180 1.00 91.88 266 VAL A CA 1
ATOM 1981 C C . VAL A 1 266 ? 15.812 -5.917 -30.519 1.00 91.88 266 VAL A C 1
ATOM 1983 O O . VAL A 1 266 ? 16.226 -5.324 -31.511 1.00 91.88 266 VAL A O 1
ATOM 1986 N N . SER A 1 267 ? 14.690 -6.635 -30.532 1.00 88.25 267 SER A N 1
ATOM 1987 C CA . SER A 1 267 ? 13.766 -6.696 -31.662 1.00 88.25 267 SER A CA 1
ATOM 1988 C C . SER A 1 267 ? 12.353 -6.373 -31.190 1.00 88.25 267 SER A C 1
ATOM 1990 O O . SER A 1 267 ? 11.977 -6.724 -30.068 1.00 88.25 267 SER A O 1
ATOM 1992 N N . ARG A 1 268 ? 11.569 -5.685 -32.029 1.00 85.19 268 ARG A N 1
ATOM 1993 C CA . ARG A 1 268 ? 10.198 -5.297 -31.681 1.00 85.19 268 ARG A CA 1
ATOM 1994 C C . ARG A 1 268 ? 9.343 -6.549 -31.441 1.00 85.19 268 ARG A C 1
ATOM 1996 O O . ARG A 1 268 ? 9.133 -7.301 -32.396 1.00 85.19 268 ARG A O 1
ATOM 2003 N N . PRO A 1 269 ? 8.791 -6.754 -30.233 1.00 86.62 269 PRO A N 1
ATOM 2004 C CA . PRO A 1 269 ? 7.875 -7.859 -30.000 1.00 86.62 269 PRO A CA 1
ATOM 2005 C C . PRO A 1 269 ? 6.553 -7.630 -30.747 1.00 86.62 269 PRO A C 1
ATOM 2007 O O . PRO A 1 269 ? 6.107 -6.494 -30.929 1.00 86.62 269 PRO A O 1
ATOM 2010 N N . ARG A 1 270 ? 5.924 -8.723 -31.194 1.00 85.81 270 ARG A N 1
ATOM 2011 C CA . ARG A 1 270 ? 4.608 -8.680 -31.860 1.00 85.81 270 ARG A CA 1
ATOM 2012 C C . ARG A 1 270 ? 3.496 -8.271 -30.897 1.00 85.81 270 ARG A C 1
ATOM 2014 O O . ARG A 1 270 ? 2.598 -7.522 -31.270 1.00 85.81 270 ARG A O 1
ATOM 2021 N N . GLU A 1 271 ? 3.604 -8.745 -29.667 1.00 88.44 271 GLU A N 1
ATOM 2022 C CA . GLU A 1 271 ? 2.694 -8.475 -28.567 1.00 88.44 271 GLU A CA 1
ATOM 2023 C C . GLU A 1 271 ? 3.488 -8.364 -27.272 1.00 88.44 271 GLU A C 1
ATOM 2025 O O . GLU A 1 271 ? 4.564 -8.953 -27.128 1.00 88.44 271 GLU A O 1
ATOM 2030 N N . VAL A 1 272 ? 2.948 -7.590 -26.341 1.00 92.19 272 VAL A N 1
ATOM 2031 C CA . VAL A 1 272 ? 3.497 -7.456 -24.999 1.00 92.19 272 VAL A CA 1
ATOM 2032 C C . VAL A 1 272 ? 2.338 -7.566 -24.027 1.00 92.19 272 VAL A C 1
ATOM 2034 O O . VAL A 1 272 ? 1.309 -6.908 -24.203 1.00 92.19 272 VAL A O 1
ATOM 2037 N N . TYR A 1 273 ? 2.489 -8.397 -23.005 1.00 93.75 273 TYR A N 1
ATOM 2038 C CA . TYR A 1 273 ? 1.510 -8.484 -21.933 1.00 93.75 273 TYR A CA 1
ATOM 2039 C C . TYR A 1 273 ? 1.965 -7.613 -20.771 1.00 93.75 273 TYR A C 1
ATOM 2041 O O . TYR A 1 273 ? 3.116 -7.682 -20.346 1.00 93.75 273 TYR A O 1
ATOM 2049 N N . ILE A 1 274 ? 1.071 -6.756 -20.291 1.00 94.81 274 ILE A N 1
ATOM 2050 C CA . ILE A 1 274 ? 1.371 -5.814 -19.221 1.00 94.81 274 ILE A CA 1
ATOM 2051 C C . ILE A 1 274 ? 0.509 -6.158 -18.029 1.00 94.81 274 ILE A C 1
ATOM 2053 O O . ILE A 1 274 ? -0.718 -6.192 -18.129 1.00 94.81 274 ILE A O 1
ATOM 2057 N N . ARG A 1 275 ? 1.152 -6.365 -16.889 1.00 94.50 275 ARG A N 1
ATOM 2058 C CA . ARG A 1 275 ? 0.485 -6.583 -15.612 1.00 94.50 275 ARG A CA 1
ATOM 2059 C C . ARG A 1 275 ? 0.934 -5.536 -14.626 1.00 94.50 275 ARG A C 1
ATOM 2061 O O . ARG A 1 275 ? 1.989 -4.927 -14.769 1.00 94.50 275 ARG A O 1
ATOM 2068 N N . TRP A 1 276 ? 0.147 -5.376 -13.591 1.00 95.12 276 TRP A N 1
ATOM 2069 C CA . TRP A 1 276 ? 0.539 -4.672 -12.395 1.00 95.12 276 TRP A CA 1
ATOM 2070 C C . TRP A 1 276 ? 0.157 -5.512 -11.188 1.00 95.12 276 TRP A C 1
ATOM 2072 O O . TRP A 1 276 ? -0.760 -6.335 -11.250 1.00 95.12 276 TRP A O 1
ATOM 2082 N N . GLY A 1 277 ? 0.879 -5.293 -10.102 1.00 95.50 277 GLY A N 1
ATOM 2083 C CA . GLY A 1 277 ? 0.550 -5.815 -8.788 1.00 95.50 277 GLY A CA 1
ATOM 2084 C C . GLY A 1 277 ? 0.722 -4.717 -7.756 1.00 95.50 277 GLY A C 1
ATOM 2085 O O . GLY A 1 277 ? 1.588 -3.857 -7.917 1.00 95.50 277 GLY A O 1
ATOM 2086 N N . VAL A 1 278 ? -0.122 -4.722 -6.733 1.00 96.06 278 VAL A N 1
ATOM 2087 C CA . VAL A 1 278 ? 0.001 -3.849 -5.564 1.00 96.06 278 VAL A CA 1
ATOM 2088 C C . VAL A 1 278 ? -0.233 -4.654 -4.300 1.00 96.06 278 VAL A C 1
ATOM 2090 O O . VAL A 1 278 ? -1.164 -5.461 -4.232 1.00 96.06 278 VAL A O 1
ATOM 2093 N N . ARG A 1 279 ? 0.599 -4.395 -3.292 1.00 95.31 279 ARG A N 1
ATOM 2094 C CA . ARG A 1 279 ? 0.451 -4.961 -1.956 1.00 95.31 279 ARG A CA 1
ATOM 2095 C C . ARG A 1 279 ? -0.552 -4.122 -1.177 1.00 95.31 279 ARG A C 1
ATOM 2097 O O . ARG A 1 279 ? -0.439 -2.898 -1.135 1.00 95.31 279 ARG A O 1
ATOM 2104 N N . LEU A 1 280 ? -1.523 -4.773 -0.559 1.00 94.12 280 LEU A N 1
ATOM 2105 C CA . LEU A 1 280 ? -2.499 -4.157 0.333 1.00 94.12 280 LEU A CA 1
ATOM 2106 C C . LEU A 1 280 ? -2.020 -4.214 1.788 1.00 94.12 280 LEU A C 1
ATOM 2108 O O . LEU A 1 280 ? -1.182 -5.045 2.148 1.00 94.12 280 LEU A O 1
ATOM 2112 N N . GLY A 1 281 ? -2.555 -3.343 2.644 1.00 88.69 281 GLY A N 1
ATOM 2113 C CA . GLY A 1 281 ? -2.203 -3.299 4.062 1.00 88.69 281 GLY A CA 1
ATOM 2114 C C . GLY A 1 281 ? -2.659 -4.512 4.864 1.00 88.69 281 GLY A C 1
ATOM 2115 O O . GLY A 1 281 ? -2.085 -4.775 5.923 1.00 88.69 281 GLY A O 1
ATOM 2116 N N . ASP A 1 282 ? -3.640 -5.269 4.376 1.00 87.12 282 ASP A N 1
ATOM 2117 C CA . ASP A 1 282 ? -4.031 -6.570 4.933 1.00 87.12 282 ASP A CA 1
ATOM 2118 C C . ASP A 1 282 ? -3.071 -7.716 4.552 1.00 87.12 282 ASP A C 1
ATOM 2120 O O . ASP A 1 282 ? -3.215 -8.830 5.053 1.00 87.12 282 ASP A O 1
ATOM 2124 N N . GLY A 1 283 ? -2.063 -7.430 3.721 1.00 86.31 283 GLY A N 1
ATOM 2125 C CA . GLY A 1 283 ? -1.038 -8.369 3.281 1.00 86.31 283 GLY A CA 1
ATOM 2126 C C . GLY A 1 283 ? -1.343 -9.058 1.951 1.00 86.31 283 GLY A C 1
ATOM 2127 O O . GLY A 1 283 ? -0.443 -9.715 1.421 1.00 86.31 283 GLY A O 1
ATOM 2128 N N . LEU A 1 284 ? -2.547 -8.893 1.391 1.00 90.38 284 LEU A N 1
ATOM 2129 C CA . LEU A 1 284 ? -2.922 -9.469 0.100 1.00 90.38 284 LEU A CA 1
ATOM 2130 C C . LEU A 1 284 ? -2.276 -8.718 -1.069 1.00 90.38 284 LEU A C 1
ATOM 2132 O O . LEU A 1 284 ? -1.996 -7.522 -0.990 1.00 90.38 284 LEU A O 1
ATOM 2136 N N . ASP A 1 285 ? -2.071 -9.423 -2.179 1.00 91.50 285 ASP A N 1
ATOM 2137 C CA . ASP A 1 285 ? -1.702 -8.816 -3.456 1.00 91.50 285 ASP A CA 1
ATOM 2138 C C . ASP A 1 285 ? -2.938 -8.709 -4.349 1.00 91.50 285 ASP A C 1
ATOM 2140 O O . ASP A 1 285 ? -3.659 -9.688 -4.555 1.00 91.50 285 ASP A O 1
ATOM 2144 N N . VAL A 1 286 ? -3.150 -7.533 -4.934 1.00 91.25 286 VAL A N 1
ATOM 2145 C CA . VAL A 1 286 ? -4.109 -7.352 -6.028 1.00 91.25 286 VAL A CA 1
ATOM 2146 C C . VAL A 1 286 ? -3.328 -7.208 -7.317 1.00 91.25 286 VAL A C 1
ATOM 2148 O O . VAL A 1 286 ? -2.404 -6.401 -7.406 1.00 91.25 286 VAL A O 1
ATOM 2151 N N . VAL A 1 287 ? -3.717 -7.985 -8.323 1.00 91.50 287 VAL A N 1
ATOM 2152 C CA . VAL A 1 287 ? -3.092 -7.970 -9.643 1.00 91.50 287 VAL A CA 1
ATOM 2153 C C . VAL A 1 287 ? -4.122 -7.664 -10.717 1.00 91.50 287 VAL A C 1
ATOM 2155 O O . VAL A 1 287 ? -5.273 -8.093 -10.648 1.00 91.50 287 VAL A O 1
ATOM 2158 N N . GLY A 1 288 ? -3.687 -6.952 -11.746 1.00 90.00 288 GLY A N 1
ATOM 2159 C CA . GLY A 1 288 ? -4.464 -6.712 -12.953 1.00 90.00 288 GLY A CA 1
ATOM 2160 C C . GLY A 1 288 ? -3.551 -6.675 -14.166 1.00 90.00 288 GLY A C 1
ATOM 2161 O O . GLY A 1 288 ? -2.330 -6.602 -14.043 1.00 90.00 288 GLY A O 1
ATOM 2162 N N . GLY A 1 289 ? -4.118 -6.746 -15.364 1.00 86.31 289 GLY A N 1
ATOM 2163 C CA . GLY A 1 289 ? -3.305 -6.725 -16.571 1.00 86.31 289 GLY A CA 1
ATOM 2164 C C . GLY A 1 289 ? -4.111 -6.617 -17.848 1.00 86.31 289 GLY A C 1
ATOM 2165 O O . GLY A 1 289 ? -5.331 -6.765 -17.855 1.00 86.31 289 GLY A O 1
ATOM 2166 N N . ARG A 1 290 ? -3.401 -6.336 -18.936 1.00 87.50 290 ARG A N 1
ATOM 2167 C CA . ARG A 1 290 ? -3.938 -6.259 -20.291 1.00 87.50 290 ARG A CA 1
ATOM 2168 C C . ARG A 1 290 ? -2.871 -6.618 -21.316 1.00 87.50 290 ARG A C 1
ATOM 2170 O O . ARG A 1 290 ? -1.685 -6.368 -21.110 1.00 87.50 290 ARG A O 1
ATOM 2177 N N . THR A 1 291 ? -3.309 -7.136 -22.455 1.00 84.06 291 THR A N 1
ATOM 2178 C CA . THR A 1 291 ? -2.447 -7.302 -23.628 1.00 84.06 291 THR A CA 1
ATOM 2179 C C . THR A 1 291 ? -2.377 -5.992 -24.399 1.00 84.06 291 THR A C 1
ATOM 2181 O O . THR A 1 291 ? -3.401 -5.358 -24.652 1.00 84.06 291 THR A O 1
ATOM 2184 N N . VAL A 1 292 ? -1.167 -5.590 -24.781 1.00 80.50 292 VAL A N 1
ATOM 2185 C CA . VAL A 1 292 ? -0.932 -4.466 -25.686 1.00 80.50 292 VAL A CA 1
ATOM 2186 C C . VAL A 1 292 ? -0.441 -5.033 -27.006 1.00 80.50 292 VAL A C 1
ATOM 2188 O O . VAL A 1 292 ? 0.696 -5.493 -27.138 1.00 80.50 292 VAL A O 1
ATOM 2191 N N . THR A 1 293 ? -1.331 -5.016 -27.990 1.00 77.62 293 THR A N 1
ATOM 2192 C CA . THR A 1 293 ? -1.003 -5.397 -29.357 1.00 77.62 293 THR A CA 1
ATOM 2193 C C . THR A 1 293 ? -0.397 -4.219 -30.098 1.00 77.62 293 THR A C 1
ATOM 2195 O O . THR A 1 293 ? -0.603 -3.047 -29.771 1.00 77.62 293 THR A O 1
ATOM 2198 N N . ARG A 1 294 ? 0.387 -4.540 -31.118 1.00 66.75 294 ARG A N 1
ATOM 2199 C CA . ARG A 1 294 ? 0.866 -3.555 -32.076 1.00 66.75 294 ARG A CA 1
ATOM 2200 C C . ARG A 1 294 ? -0.336 -2.842 -32.742 1.00 66.75 294 ARG A C 1
ATOM 2202 O O . ARG A 1 294 ? -1.303 -3.536 -33.057 1.00 66.75 294 ARG A O 1
ATOM 2209 N N . PRO A 1 295 ? -0.287 -1.513 -32.950 1.00 59.16 295 PRO A N 1
ATOM 2210 C CA . PRO A 1 295 ? -1.192 -0.844 -33.882 1.00 59.16 295 PRO A CA 1
ATOM 2211 C C . PRO A 1 295 ? -0.920 -1.263 -35.333 1.00 59.16 295 PRO A C 1
ATOM 2213 O O . PRO A 1 295 ? 0.250 -1.600 -35.658 1.00 59.16 295 PRO A O 1
#